Protein AF-A0A7C3GK92-F1 (afdb_monomer)

Solvent-accessible surface area (backbone atoms only — not comparable to full-atom values): 20780 Å² total; per-residue (Å²): 129,84,84,82,68,56,44,34,69,63,76,55,52,65,68,62,40,36,70,39,70,83,33,46,68,75,51,24,53,49,52,65,72,54,56,82,49,84,45,80,67,57,51,62,78,39,93,91,51,46,71,77,38,49,68,64,36,56,86,47,44,42,60,59,67,79,74,72,86,75,86,71,74,92,80,82,90,80,81,88,83,88,82,88,83,90,83,85,81,90,78,89,87,81,91,80,86,84,88,82,88,80,85,86,83,87,84,86,86,89,84,90,84,87,82,88,84,88,80,90,86,84,87,91,79,88,81,88,81,93,82,82,89,80,82,86,84,90,80,86,87,84,81,87,83,85,79,85,80,82,80,77,81,86,70,88,77,77,48,74,71,54,50,54,52,54,51,53,52,52,51,51,52,51,47,52,51,50,52,52,48,50,52,49,50,52,36,65,73,63,70,56,85,66,70,76,50,73,65,55,55,52,50,54,53,49,51,54,51,51,52,51,52,50,51,53,50,51,51,54,50,51,52,50,52,52,49,52,53,52,52,53,52,50,51,55,50,50,52,52,51,49,52,51,50,51,52,51,51,52,49,51,52,51,52,52,53,51,51,51,51,53,51,52,54,49,52,54,52,50,52,53,49,54,51,54,52,50,52,53,56,54,72,72,55,82,80,82,78,90,81,85,87,87,84,80,86,81,86,89,85,84,84,81,85,80,83,80,86,78,135

Sequence (311 aa):
MPENSPLDLNRATKEELIALPGIGEVLAERILAARPLRSVDDLQNLPGFTEAVLGKIRPLVTVTLPEATTEAEETPAASEEAAPAEETPAEAVEAGEETAEAAPTEPEAAAEARGTAEAETAPPVEPGPEAETEAPPENTPPPEPAPAPPPPAAGHYVTRRGAWAMALTSAFVAFLLAFGLSLGVLRAINGTLAYPNAAQYAATQRQVQVMQEEITQLQMRAETLQRQVSDLKAVASQVNQLSEGQQRLQQQVNDVAEAVAAVQASAEKFNAFLQGLQDLLNGLSPTATPSTSPTATPQPPTPTPSPTPTP

Radius of gyration: 61.89 Å; Cα contacts (8 Å, |Δi|>4): 78; chains: 1; bounding box: 180×82×165 Å

Structure (mmCIF, N/CA/C/O backbone):
data_AF-A0A7C3GK92-F1
#
_entry.id   AF-A0A7C3GK92-F1
#
loop_
_atom_site.group_PDB
_atom_site.id
_atom_site.type_symbol
_atom_site.label_atom_id
_atom_site.label_alt_id
_atom_site.label_comp_id
_atom_site.label_asym_id
_atom_site.label_entity_id
_atom_site.label_seq_id
_atom_site.pdbx_PDB_ins_code
_atom_site.Cartn_x
_atom_site.Cartn_y
_atom_site.Cartn_z
_atom_site.occupancy
_atom_site.B_iso_or_equiv
_atom_site.auth_seq_id
_atom_site.auth_comp_id
_atom_site.auth_asym_id
_atom_site.auth_atom_id
_atom_site.pdbx_PDB_model_num
ATOM 1 N N . MET A 1 1 ? -29.782 -30.353 -16.590 1.00 35.72 1 MET A N 1
ATOM 2 C CA . MET A 1 1 ? -28.955 -29.713 -17.636 1.00 35.72 1 MET A CA 1
ATOM 3 C C . MET A 1 1 ? -28.170 -28.630 -16.926 1.00 35.72 1 MET A C 1
ATOM 5 O O . MET A 1 1 ? -28.806 -27.976 -16.111 1.00 35.72 1 MET A O 1
ATOM 9 N N . PRO A 1 2 ? -26.840 -28.511 -17.063 1.00 45.12 2 PRO A N 1
ATOM 10 C CA . PRO A 1 2 ? -26.130 -27.538 -16.253 1.00 45.12 2 PRO A CA 1
ATOM 11 C C . PRO A 1 2 ? -26.457 -26.129 -16.754 1.00 45.12 2 PRO A C 1
ATOM 13 O O . PRO A 1 2 ? -26.493 -25.871 -17.957 1.00 45.12 2 PRO A O 1
ATOM 16 N N . GLU A 1 3 ? -26.752 -25.267 -15.791 1.00 47.81 3 GLU A N 1
ATOM 17 C CA . GLU A 1 3 ? -26.963 -23.829 -15.898 1.00 47.81 3 GLU A CA 1
ATOM 18 C C . GLU A 1 3 ? -25.701 -23.194 -16.509 1.00 47.81 3 GLU A C 1
ATOM 20 O O . GLU A 1 3 ? -24.695 -23.010 -15.827 1.00 47.81 3 GLU A O 1
ATOM 25 N N . ASN A 1 4 ? -25.705 -22.941 -17.820 1.00 64.62 4 ASN A N 1
ATOM 26 C CA . ASN A 1 4 ? -24.537 -22.461 -18.565 1.00 64.62 4 ASN A CA 1
ATOM 27 C C . ASN A 1 4 ? -24.394 -20.936 -18.434 1.00 64.62 4 ASN A C 1
ATOM 29 O O . ASN A 1 4 ? -24.475 -20.202 -19.420 1.00 64.62 4 ASN A O 1
ATOM 33 N N . SER A 1 5 ? -24.248 -20.463 -17.198 1.00 76.12 5 SER A N 1
ATOM 34 C CA . SER A 1 5 ? -23.914 -19.068 -16.931 1.00 76.12 5 SER A CA 1
ATOM 35 C C . SER A 1 5 ? -22.478 -18.802 -17.388 1.00 76.12 5 SER A C 1
ATOM 37 O O . SER A 1 5 ? -21.593 -19.605 -17.080 1.00 76.12 5 SER A O 1
ATOM 39 N N . PRO A 1 6 ? -22.222 -17.712 -18.131 1.00 82.75 6 PRO A N 1
ATOM 40 C CA . PRO A 1 6 ? -20.878 -17.397 -18.586 1.00 82.75 6 PRO A CA 1
ATOM 41 C C . PRO A 1 6 ? -19.949 -17.152 -17.393 1.00 82.75 6 PRO A C 1
ATOM 43 O O . PRO A 1 6 ? -20.301 -16.451 -16.443 1.00 82.75 6 PRO A O 1
ATOM 46 N N . LEU A 1 7 ? -18.766 -17.759 -17.449 1.00 88.38 7 LEU A N 1
ATOM 47 C CA . LEU A 1 7 ? -17.765 -17.710 -16.394 1.00 88.38 7 LEU A CA 1
ATOM 48 C C . LEU A 1 7 ? -16.992 -16.388 -16.449 1.00 88.38 7 LEU A C 1
ATOM 50 O O . LEU A 1 7 ? -16.388 -16.052 -17.467 1.00 88.38 7 LEU A O 1
ATOM 54 N N . ASP A 1 8 ? -16.961 -15.663 -15.335 1.00 90.88 8 ASP A N 1
ATOM 55 C CA . ASP A 1 8 ? -16.244 -14.392 -15.241 1.00 90.88 8 ASP A CA 1
ATOM 56 C C . ASP A 1 8 ? -14.729 -14.606 -15.096 1.00 90.88 8 ASP A C 1
ATOM 58 O O . ASP A 1 8 ? -14.255 -15.098 -14.071 1.00 90.88 8 ASP A O 1
ATOM 62 N N . LEU A 1 9 ? -13.943 -14.186 -16.090 1.00 90.19 9 LEU A N 1
ATOM 63 C CA . LEU A 1 9 ? -12.487 -14.378 -16.112 1.00 90.19 9 LEU A CA 1
ATOM 64 C C . LEU A 1 9 ? -11.747 -13.659 -14.973 1.00 90.19 9 LEU A C 1
ATOM 66 O O . LEU A 1 9 ? -10.675 -14.117 -14.560 1.00 90.19 9 LEU A O 1
ATOM 70 N N . ASN A 1 10 ? -12.299 -12.560 -14.454 1.00 91.94 10 ASN A N 1
ATOM 71 C CA . ASN A 1 10 ? -11.690 -11.795 -13.364 1.00 91.94 10 ASN A CA 1
ATOM 72 C C . ASN A 1 10 ? -11.978 -12.401 -11.986 1.00 91.94 10 ASN A C 1
ATOM 74 O O . ASN A 1 10 ? -11.202 -12.184 -11.055 1.00 91.94 10 ASN A O 1
ATOM 78 N N . ARG A 1 11 ? -13.059 -13.180 -11.857 1.00 87.88 11 ARG A N 1
ATOM 79 C CA . ARG A 1 11 ? -13.510 -13.780 -10.589 1.00 87.88 11 ARG A CA 1
ATOM 80 C C . ARG A 1 11 ? -13.350 -15.298 -10.516 1.00 87.88 11 ARG A C 1
ATOM 82 O O . ARG A 1 11 ? -13.358 -15.834 -9.415 1.00 87.88 11 ARG A O 1
ATOM 89 N N . ALA A 1 12 ? -13.162 -15.972 -11.648 1.00 89.38 12 ALA A N 1
ATOM 90 C CA . ALA A 1 12 ? -13.044 -17.425 -11.715 1.00 89.38 12 ALA A CA 1
ATOM 91 C C . ALA A 1 12 ? -11.896 -17.975 -10.853 1.00 89.38 12 ALA A C 1
ATOM 93 O O . ALA A 1 12 ? -10.846 -17.348 -10.675 1.00 89.38 12 ALA A O 1
ATOM 94 N N . THR A 1 13 ? -12.064 -19.186 -10.357 1.00 90.38 13 THR A N 1
ATOM 95 C CA . THR A 1 13 ? -11.010 -19.969 -9.708 1.00 90.38 13 THR A CA 1
ATOM 96 C C . THR A 1 13 ? -10.139 -20.682 -10.745 1.00 90.38 13 THR A C 1
ATOM 98 O O . THR A 1 13 ? -10.469 -20.740 -11.933 1.00 90.38 13 THR A O 1
ATOM 101 N N . LYS A 1 14 ? -8.990 -21.219 -10.318 1.00 90.62 14 LYS A N 1
ATOM 102 C CA . LYS A 1 14 ? -8.078 -21.947 -11.215 1.00 90.62 14 LYS A CA 1
ATOM 103 C C . LYS A 1 14 ? -8.783 -23.155 -11.838 1.00 90.62 14 LYS A C 1
ATOM 105 O O . LYS A 1 14 ? -8.643 -23.408 -13.030 1.00 90.62 14 LYS A O 1
ATOM 110 N N . GLU A 1 15 ? -9.553 -23.869 -11.030 1.00 90.00 15 GLU A N 1
ATOM 111 C CA . GLU A 1 15 ? -10.273 -25.086 -11.386 1.00 90.00 15 GLU A CA 1
ATOM 112 C C . GLU A 1 15 ? -11.368 -24.803 -12.422 1.00 90.00 15 GLU A C 1
ATOM 114 O O . GLU A 1 15 ? -11.501 -25.536 -13.402 1.00 90.00 15 GLU A O 1
ATOM 119 N N . GLU A 1 16 ? -12.098 -23.699 -12.259 1.00 89.56 16 GLU A N 1
ATOM 120 C CA . GLU A 1 16 ? -13.128 -23.261 -13.208 1.00 89.56 16 GLU A CA 1
ATOM 121 C C . GLU A 1 16 ? -12.530 -22.846 -14.557 1.00 89.56 16 GLU A C 1
ATOM 123 O O . GLU A 1 16 ? -13.103 -23.142 -15.604 1.00 89.56 16 GLU A O 1
ATOM 128 N N . LEU A 1 17 ? -11.347 -22.221 -14.556 1.00 90.06 17 LEU A N 1
ATOM 129 C CA . LEU A 1 17 ? -10.635 -21.889 -15.792 1.00 90.06 17 LEU A CA 1
ATOM 130 C C . LEU A 1 17 ? -10.154 -23.145 -16.532 1.00 90.06 17 LEU A C 1
ATOM 132 O O . LEU A 1 17 ? -10.225 -23.181 -17.756 1.00 90.06 17 LEU A O 1
ATOM 136 N N . ILE A 1 18 ? -9.701 -24.179 -15.816 1.00 89.81 18 ILE A N 1
ATOM 137 C CA . ILE A 1 18 ? -9.269 -25.461 -16.409 1.00 89.81 18 ILE A CA 1
ATOM 138 C C . ILE A 1 18 ? -10.456 -26.248 -16.989 1.00 89.81 18 ILE A C 1
ATOM 140 O O . ILE A 1 18 ? -10.294 -27.012 -17.938 1.00 89.81 18 ILE A O 1
ATOM 144 N N . ALA A 1 19 ? -11.665 -26.055 -16.458 1.00 88.12 19 ALA A N 1
ATOM 145 C CA . ALA A 1 19 ? -12.870 -26.683 -16.996 1.00 88.12 19 ALA A CA 1
ATOM 146 C C . ALA A 1 19 ? -13.250 -26.164 -18.400 1.00 88.12 19 ALA A C 1
ATOM 148 O O . ALA A 1 19 ? -14.066 -26.785 -19.088 1.00 88.12 19 ALA A O 1
ATOM 149 N N . LEU A 1 20 ? -12.662 -25.047 -18.851 1.00 88.50 20 LEU A N 1
ATOM 150 C CA . LEU A 1 20 ? -12.925 -24.476 -20.167 1.00 88.50 20 LEU A CA 1
ATOM 151 C C . LEU A 1 20 ? -12.241 -25.274 -21.295 1.00 88.50 20 LEU A C 1
ATOM 153 O O . LEU A 1 20 ? -11.086 -25.698 -21.181 1.00 88.50 20 LEU A O 1
ATOM 157 N N . PRO A 1 21 ? -12.915 -25.446 -22.447 1.00 84.81 21 PRO A N 1
ATOM 158 C CA . PRO A 1 21 ? -12.392 -26.243 -23.548 1.00 84.81 21 PRO A CA 1
ATOM 159 C C . PRO A 1 21 ? -11.121 -25.619 -24.143 1.00 84.81 21 PRO A C 1
ATOM 161 O O . PRO A 1 21 ? -11.166 -24.581 -24.800 1.00 84.81 21 PRO A O 1
ATOM 164 N N . GLY A 1 22 ? -9.989 -26.307 -23.978 1.00 84.12 22 GLY A N 1
ATOM 165 C CA . GLY A 1 22 ? -8.691 -25.869 -24.503 1.00 84.12 22 GLY A CA 1
ATOM 166 C C . GLY A 1 22 ? -7.866 -25.011 -23.542 1.00 84.12 22 GLY A C 1
ATOM 167 O O . GLY A 1 22 ? -6.814 -24.524 -23.951 1.00 84.12 22 GLY A O 1
ATOM 168 N N . ILE A 1 23 ? -8.298 -24.856 -22.285 1.00 87.94 23 ILE A N 1
ATOM 169 C CA . ILE A 1 23 ? -7.519 -24.214 -21.221 1.00 87.94 23 ILE A CA 1
ATOM 170 C C . ILE A 1 23 ? -6.990 -25.297 -20.274 1.00 87.94 23 ILE A C 1
ATOM 172 O O . ILE A 1 23 ? -7.749 -25.984 -19.606 1.00 87.94 23 ILE A O 1
ATOM 176 N N . GLY A 1 24 ? -5.668 -25.468 -20.237 1.00 88.44 24 GLY A N 1
ATOM 177 C CA . GLY A 1 24 ? -4.993 -26.323 -19.254 1.00 88.44 24 GLY A CA 1
ATOM 178 C C . GLY A 1 24 ? -4.447 -25.521 -18.072 1.00 88.44 24 GLY A C 1
ATOM 179 O O . GLY A 1 24 ? -4.505 -24.292 -18.073 1.00 88.44 24 GLY A O 1
ATOM 180 N N . GLU A 1 25 ? -3.833 -26.204 -17.103 1.00 90.25 25 GLU A N 1
ATOM 181 C CA . GLU A 1 25 ? -3.248 -25.594 -15.893 1.00 90.25 25 GLU A CA 1
ATOM 182 C C . GLU A 1 25 ? -2.329 -24.402 -16.202 1.00 90.25 25 GLU A C 1
ATOM 184 O O . GLU A 1 25 ? -2.472 -23.335 -15.611 1.00 90.25 25 GLU A O 1
ATOM 189 N N . VAL A 1 26 ? -1.449 -24.552 -17.198 1.00 90.19 26 VAL A N 1
ATOM 190 C CA . VAL A 1 26 ? -0.485 -23.516 -17.608 1.00 90.19 26 VAL A CA 1
ATOM 191 C C . VAL A 1 26 ? -1.175 -22.266 -18.169 1.00 90.19 26 VAL A C 1
ATOM 193 O O . VAL A 1 26 ? -0.695 -21.147 -17.983 1.00 90.19 26 VAL A O 1
ATOM 196 N N . LEU A 1 27 ? -2.294 -22.433 -18.881 1.00 88.69 27 LEU A N 1
ATOM 197 C CA . LEU A 1 27 ? -3.058 -21.310 -19.432 1.00 88.69 27 LEU A CA 1
ATOM 198 C C . LEU A 1 27 ? -3.929 -20.660 -18.353 1.00 88.69 27 LEU A C 1
ATOM 200 O O . LEU A 1 27 ? -4.014 -19.435 -18.310 1.00 88.69 27 LEU A O 1
ATOM 204 N N . ALA A 1 28 ? -4.508 -21.454 -17.450 1.00 91.50 28 ALA A N 1
ATOM 205 C CA . ALA A 1 28 ? -5.274 -20.957 -16.312 1.00 91.50 28 ALA A CA 1
ATOM 206 C C . ALA A 1 28 ? -4.409 -20.094 -15.377 1.00 91.50 28 ALA A C 1
ATOM 208 O O . ALA A 1 28 ? -4.803 -18.985 -15.030 1.00 91.50 28 ALA A O 1
ATOM 209 N N . GLU A 1 29 ? -3.195 -20.538 -15.038 1.00 92.06 29 GLU A N 1
ATOM 210 C CA . GLU A 1 29 ? -2.245 -19.743 -14.242 1.00 92.06 29 GLU A CA 1
ATOM 211 C C . GLU A 1 29 ? -1.901 -18.412 -14.907 1.00 92.06 29 GLU A C 1
ATOM 213 O O . GLU A 1 29 ? -1.792 -17.383 -14.241 1.00 92.06 29 GLU A O 1
ATOM 218 N N . ARG A 1 30 ? -1.782 -18.411 -16.235 1.00 90.44 30 ARG A N 1
ATOM 219 C CA . ARG A 1 30 ? -1.494 -17.204 -17.006 1.00 90.44 30 ARG A CA 1
ATOM 220 C C . ARG A 1 30 ? -2.654 -16.211 -16.978 1.00 90.44 30 ARG A C 1
ATOM 222 O O . ARG A 1 30 ? -2.403 -15.015 -16.889 1.00 90.44 30 ARG A O 1
ATOM 229 N N . ILE A 1 31 ? -3.898 -16.693 -17.007 1.00 90.06 31 ILE A N 1
ATOM 230 C CA . ILE A 1 31 ? -5.095 -15.855 -16.829 1.00 90.06 31 ILE A CA 1
ATOM 231 C C . ILE A 1 31 ? -5.105 -15.242 -15.429 1.00 90.06 31 ILE A C 1
ATOM 233 O O . ILE A 1 31 ? -5.329 -14.042 -15.303 1.00 90.06 31 ILE A O 1
ATOM 237 N N . LEU A 1 32 ? -4.821 -16.033 -14.387 1.00 90.94 32 LEU A N 1
ATOM 238 C CA . LEU A 1 32 ? -4.751 -15.540 -13.007 1.00 90.94 32 LEU A CA 1
ATOM 239 C C . LEU A 1 32 ? -3.679 -14.454 -12.844 1.00 90.94 32 LEU A C 1
ATOM 241 O O . LEU A 1 32 ? -3.941 -13.430 -12.219 1.00 90.94 32 LEU A O 1
ATOM 245 N N . ALA A 1 33 ? -2.502 -14.657 -13.443 1.00 90.62 33 ALA A N 1
ATOM 246 C CA . ALA A 1 33 ? -1.397 -13.700 -13.409 1.00 90.62 33 ALA A CA 1
ATOM 247 C C . ALA A 1 33 ? -1.667 -12.419 -14.220 1.00 90.62 33 ALA A C 1
ATOM 249 O O . ALA A 1 33 ? -1.071 -11.385 -13.936 1.00 90.62 33 ALA A O 1
ATOM 250 N N . ALA A 1 34 ? -2.548 -12.481 -15.222 1.00 88.62 34 ALA A N 1
ATOM 251 C CA . ALA A 1 34 ? -2.884 -11.360 -16.099 1.00 88.62 34 ALA A CA 1
ATOM 252 C C . ALA A 1 34 ? -4.061 -10.503 -15.599 1.00 88.62 34 ALA A C 1
ATOM 254 O O . ALA A 1 34 ? -4.449 -9.549 -16.272 1.00 88.62 34 ALA A O 1
ATOM 255 N N . ARG A 1 35 ? -4.652 -10.828 -14.442 1.00 90.31 35 ARG A N 1
ATOM 256 C CA . ARG A 1 35 ? -5.740 -10.031 -13.860 1.00 90.31 35 ARG A CA 1
ATOM 257 C C . ARG A 1 35 ? -5.243 -8.637 -13.458 1.00 90.31 35 ARG A C 1
ATOM 259 O O . ARG A 1 35 ? -4.160 -8.531 -12.883 1.00 90.31 35 ARG A O 1
ATOM 266 N N . PRO A 1 36 ? -6.051 -7.581 -13.652 1.00 89.25 36 PRO A N 1
ATOM 267 C CA . PRO A 1 36 ? -7.421 -7.583 -14.178 1.00 89.25 36 PRO A CA 1
ATOM 268 C C . PRO A 1 36 ? -7.484 -7.542 -15.715 1.00 89.25 36 PRO A C 1
ATOM 270 O O . PRO A 1 36 ? -6.833 -6.715 -16.351 1.00 89.25 36 PRO A O 1
ATOM 273 N N . LEU A 1 37 ? -8.337 -8.384 -16.302 1.00 88.06 37 LEU A N 1
ATOM 274 C CA . LEU A 1 37 ? -8.666 -8.356 -17.727 1.00 88.06 37 LEU A CA 1
ATOM 275 C C . LEU A 1 37 ? -9.789 -7.342 -17.971 1.00 88.06 37 LEU A C 1
ATOM 277 O O . LEU A 1 37 ? -10.748 -7.265 -17.199 1.00 88.06 37 LEU A O 1
ATOM 281 N N . ARG A 1 38 ? -9.677 -6.552 -19.039 1.00 87.62 38 ARG A N 1
ATOM 282 C CA . ARG A 1 38 ? -10.687 -5.567 -19.461 1.00 87.62 38 ARG A CA 1
ATOM 283 C C . ARG A 1 38 ? -11.627 -6.126 -20.513 1.00 87.62 38 ARG A C 1
ATOM 285 O O . ARG A 1 38 ? -12.771 -5.695 -20.603 1.00 87.62 38 ARG A O 1
ATOM 292 N N . SER A 1 39 ? -11.147 -7.076 -21.303 1.00 87.44 39 SER A N 1
ATOM 293 C CA . SER A 1 39 ? -11.912 -7.707 -22.368 1.00 87.44 39 SER A CA 1
ATOM 294 C C . SER A 1 39 ? -11.543 -9.180 -22.524 1.00 87.44 39 SER A C 1
ATOM 296 O O . SER A 1 39 ? -10.491 -9.628 -22.071 1.00 87.44 39 SER A O 1
ATOM 298 N N . VAL A 1 40 ? -12.409 -9.948 -23.190 1.00 86.06 40 VAL A N 1
ATOM 299 C CA . VAL A 1 40 ? -12.098 -11.341 -23.557 1.00 86.06 40 VAL A CA 1
ATOM 300 C C . VAL A 1 40 ? -10.939 -11.391 -24.565 1.00 86.06 40 VAL A C 1
ATOM 302 O O . VAL A 1 40 ? -10.178 -12.357 -24.585 1.00 86.06 40 VAL A O 1
ATOM 305 N N . ASP A 1 41 ? -10.771 -10.344 -25.378 1.00 86.06 41 ASP A N 1
ATOM 306 C CA . ASP A 1 41 ? -9.704 -10.247 -26.378 1.00 86.06 41 ASP A CA 1
ATOM 307 C C . ASP A 1 41 ? -8.316 -10.039 -25.754 1.00 86.06 41 ASP A C 1
ATOM 309 O O . ASP A 1 41 ? -7.313 -10.390 -26.374 1.00 86.06 41 ASP A O 1
ATOM 313 N N . ASP A 1 42 ? -8.237 -9.592 -24.496 1.00 86.06 42 ASP A N 1
ATOM 314 C CA . ASP A 1 42 ? -6.968 -9.473 -23.764 1.00 86.06 42 ASP A CA 1
ATOM 315 C C . ASP A 1 42 ? -6.261 -10.830 -23.622 1.00 86.06 42 ASP A C 1
ATOM 317 O O . ASP A 1 42 ? -5.032 -10.888 -23.538 1.00 86.06 42 ASP A O 1
ATOM 321 N N . LEU A 1 43 ? -7.015 -11.936 -23.682 1.00 86.00 43 LEU A N 1
ATOM 322 C CA . LEU A 1 43 ? -6.456 -13.285 -23.712 1.00 86.00 43 LEU A CA 1
ATOM 323 C C . LEU A 1 43 ? -5.574 -13.527 -24.944 1.00 86.00 43 LEU A C 1
ATOM 325 O O . LEU A 1 43 ? -4.626 -14.297 -24.848 1.00 86.00 43 LEU A O 1
ATOM 329 N N . GLN A 1 44 ? -5.825 -12.867 -26.081 1.00 86.19 44 GLN A N 1
ATOM 330 C CA . GLN A 1 44 ? -5.011 -13.021 -27.296 1.00 86.19 44 GLN A CA 1
ATOM 331 C C . GLN A 1 44 ? -3.591 -12.464 -27.123 1.00 86.19 44 GLN A C 1
ATOM 333 O O . GLN A 1 44 ? -2.656 -12.942 -27.763 1.00 86.19 44 GLN A O 1
ATOM 338 N N . ASN A 1 45 ? -3.416 -11.485 -26.232 1.00 84.19 45 ASN A N 1
ATOM 339 C CA . ASN A 1 45 ? -2.107 -10.911 -25.919 1.00 84.19 45 ASN A CA 1
ATOM 340 C C . ASN A 1 45 ? -1.267 -11.831 -25.018 1.00 84.19 45 ASN A C 1
ATOM 342 O O . ASN A 1 45 ? -0.067 -11.608 -24.847 1.00 84.19 45 ASN A O 1
ATOM 346 N N . LEU A 1 46 ? -1.875 -12.870 -24.432 1.00 85.25 46 LEU A N 1
ATOM 347 C CA . LEU A 1 46 ? -1.186 -13.811 -23.561 1.00 85.25 46 LEU A CA 1
ATOM 348 C C . LEU A 1 46 ? -0.528 -14.939 -24.379 1.00 85.25 46 LEU A C 1
ATOM 350 O O . LEU A 1 46 ? -1.175 -15.566 -25.223 1.00 85.25 46 LEU A O 1
ATOM 354 N N . PRO A 1 47 ? 0.749 -15.274 -24.110 1.00 80.12 47 PRO A N 1
ATOM 355 C CA . PRO A 1 47 ? 1.430 -16.341 -24.836 1.00 80.12 47 PRO A CA 1
ATOM 356 C C . PRO A 1 47 ? 0.711 -17.685 -24.679 1.00 80.12 47 PRO A C 1
ATOM 358 O O . PRO A 1 47 ? 0.445 -18.122 -23.559 1.00 80.12 47 PRO A O 1
ATOM 361 N N . GLY A 1 48 ? 0.450 -18.365 -25.797 1.00 81.56 48 GLY A N 1
ATOM 362 C CA . GLY A 1 48 ? -0.186 -19.688 -25.818 1.00 81.56 48 GLY A CA 1
ATOM 363 C C . GLY A 1 48 ? -1.701 -19.675 -26.037 1.00 81.56 48 GLY A C 1
ATOM 364 O O . GLY A 1 48 ? -2.284 -20.743 -26.222 1.00 81.56 48 GLY A O 1
ATOM 365 N N . PHE A 1 49 ? -2.333 -18.501 -26.094 1.00 85.44 49 PHE A N 1
ATOM 366 C CA . PHE A 1 49 ? -3.721 -18.373 -26.527 1.00 85.44 49 PHE A CA 1
ATOM 367 C C . PHE A 1 49 ? -3.794 -18.272 -28.050 1.00 85.44 49 PHE A C 1
ATOM 369 O O . PHE A 1 49 ? -3.229 -17.376 -28.670 1.00 85.44 49 PHE A O 1
ATOM 376 N N . THR A 1 50 ? -4.488 -19.226 -28.665 1.00 83.88 50 THR A N 1
ATOM 377 C CA . THR A 1 50 ? -4.710 -19.263 -30.116 1.00 83.88 50 THR A CA 1
ATOM 378 C C . THR A 1 50 ? -6.155 -18.902 -30.438 1.00 83.88 50 THR A C 1
ATOM 380 O O . THR A 1 50 ? -7.056 -19.130 -29.630 1.00 83.88 50 THR A O 1
ATOM 383 N N . GLU A 1 51 ? -6.404 -18.392 -31.644 1.00 84.38 51 GLU A N 1
ATOM 384 C CA . GLU A 1 51 ? -7.752 -18.039 -32.115 1.00 84.38 51 GLU A CA 1
ATOM 385 C C . GLU A 1 51 ? -8.726 -19.232 -32.058 1.00 84.38 51 GLU A C 1
ATOM 387 O O . GLU A 1 51 ? -9.901 -19.074 -31.738 1.00 84.38 51 GLU A O 1
ATOM 392 N N . ALA A 1 52 ? -8.216 -20.453 -32.260 1.00 82.44 52 ALA A N 1
ATOM 393 C CA . ALA A 1 52 ? -8.990 -21.687 -32.151 1.00 82.44 52 ALA A CA 1
ATOM 394 C C . ALA A 1 52 ? -9.477 -21.985 -30.720 1.00 82.44 52 ALA A C 1
ATOM 396 O O . ALA A 1 52 ? -10.550 -22.565 -30.549 1.00 82.44 52 ALA A O 1
ATOM 397 N N . VAL A 1 53 ? -8.699 -21.615 -29.697 1.00 84.38 53 VAL A N 1
ATOM 398 C CA . VAL A 1 53 ? -9.105 -21.732 -28.286 1.00 84.38 53 VAL A CA 1
ATOM 399 C C . VAL A 1 53 ? -10.053 -20.589 -27.933 1.00 84.38 53 VAL A C 1
ATOM 401 O O . VAL A 1 53 ? -11.126 -20.847 -27.392 1.00 84.38 53 VAL A O 1
ATOM 404 N N . LEU A 1 54 ? -9.731 -19.351 -28.333 1.00 85.38 54 LEU A N 1
ATOM 405 C CA . LEU A 1 54 ? -10.589 -18.180 -28.112 1.00 85.38 54 LEU A CA 1
ATOM 406 C C . LEU A 1 54 ? -11.991 -18.370 -28.707 1.00 85.38 54 LEU A C 1
ATOM 408 O O . LEU A 1 54 ? -12.982 -18.086 -28.041 1.00 85.38 54 LEU A O 1
ATOM 412 N N . GLY A 1 55 ? -12.096 -18.915 -29.920 1.00 84.81 55 GLY A N 1
ATOM 413 C CA . GLY A 1 55 ? -13.381 -19.181 -30.568 1.00 84.81 55 GLY A CA 1
ATOM 414 C C . GLY A 1 55 ? -14.277 -20.159 -29.798 1.00 84.81 55 GLY A C 1
ATOM 415 O O . GLY A 1 55 ? -15.497 -20.054 -29.878 1.00 84.81 55 GLY A O 1
ATOM 416 N N . LYS A 1 56 ? -13.690 -21.078 -29.019 1.00 84.62 56 LYS A N 1
ATOM 417 C CA . LYS A 1 56 ? -14.435 -22.052 -28.204 1.00 84.62 56 LYS A CA 1
ATOM 418 C C . LYS A 1 56 ? -14.855 -21.491 -26.850 1.00 84.62 56 LYS A C 1
ATOM 420 O O . LYS A 1 56 ? -15.915 -21.861 -26.357 1.00 84.62 56 LYS A O 1
ATOM 425 N N . ILE A 1 57 ? -14.038 -20.622 -26.257 1.00 87.88 57 ILE A N 1
ATOM 426 C CA . ILE A 1 57 ? -14.288 -20.076 -24.915 1.00 87.88 57 ILE A CA 1
ATOM 427 C C . ILE A 1 57 ? -15.100 -18.780 -24.937 1.00 87.88 57 ILE A C 1
ATOM 429 O O . ILE A 1 57 ? -15.832 -18.541 -23.989 1.00 87.88 57 ILE A O 1
ATOM 433 N N . ARG A 1 58 ? -15.044 -17.977 -26.013 1.00 85.94 58 ARG A N 1
ATOM 434 C CA . ARG A 1 58 ? -15.806 -16.718 -26.164 1.00 85.94 58 ARG A CA 1
ATOM 435 C C . ARG A 1 58 ? -17.290 -16.808 -25.764 1.00 85.94 58 ARG A C 1
ATOM 437 O O . ARG A 1 58 ? -17.736 -15.900 -25.075 1.00 85.94 58 ARG A O 1
ATOM 444 N N . PRO A 1 59 ? -18.063 -17.849 -26.138 1.00 87.12 59 PRO A N 1
ATOM 445 C CA . PRO A 1 59 ? -19.465 -17.950 -25.718 1.00 87.12 59 PRO A CA 1
ATOM 446 C C . PRO A 1 59 ? -19.661 -18.401 -24.258 1.00 87.12 59 PRO A C 1
ATOM 448 O O . PRO A 1 59 ? -20.786 -18.379 -23.771 1.00 87.12 59 PRO A O 1
ATOM 451 N N . LEU A 1 60 ? -18.602 -18.846 -23.577 1.00 85.62 60 LEU A N 1
ATOM 452 C CA . LEU A 1 60 ? -18.640 -19.414 -22.225 1.00 85.62 60 LEU A CA 1
ATOM 453 C C . LEU A 1 60 ? -18.055 -18.482 -21.163 1.00 85.62 60 LEU A C 1
ATOM 455 O O . LEU A 1 60 ? -18.093 -18.828 -19.986 1.00 85.62 60 LEU A O 1
ATOM 459 N N . VAL A 1 61 ? -17.493 -17.337 -21.556 1.00 88.62 61 VAL A N 1
ATOM 460 C CA . VAL A 1 61 ? -16.770 -16.443 -20.647 1.00 88.62 61 VAL A CA 1
ATOM 461 C C . VAL A 1 61 ? -17.270 -15.010 -20.749 1.00 88.62 61 VAL A C 1
ATOM 463 O O . VAL A 1 61 ? -17.629 -14.532 -21.824 1.00 88.62 61 VAL A O 1
ATOM 466 N N . THR A 1 62 ? -17.257 -14.311 -19.624 1.00 88.50 62 THR A N 1
ATOM 467 C CA . THR A 1 62 ? -17.529 -12.875 -19.516 1.00 88.50 62 THR A CA 1
ATOM 468 C C . THR A 1 62 ? -16.393 -12.191 -18.772 1.00 88.50 62 THR A C 1
ATOM 470 O O . THR A 1 62 ? -15.554 -12.828 -18.134 1.00 88.50 62 THR A O 1
ATOM 473 N N . VAL A 1 63 ? -16.338 -10.869 -18.888 1.00 88.00 63 VAL A N 1
ATOM 474 C CA . VAL A 1 63 ? -15.399 -10.044 -18.136 1.00 88.00 63 VAL A CA 1
ATOM 475 C C . VAL A 1 63 ? -16.210 -9.007 -17.389 1.00 88.00 63 VAL A C 1
ATOM 477 O O . VAL A 1 63 ? -16.769 -8.103 -18.009 1.00 88.00 63 VAL A O 1
ATOM 480 N N . THR A 1 64 ? -16.272 -9.138 -16.067 1.00 84.00 64 THR A N 1
ATOM 481 C CA . THR A 1 64 ? -16.765 -8.063 -15.206 1.00 84.00 64 THR A CA 1
ATOM 482 C C . THR A 1 64 ? -15.546 -7.350 -14.655 1.00 84.00 64 THR A C 1
ATOM 484 O O . THR A 1 64 ? -14.715 -7.945 -13.963 1.00 84.00 64 THR A O 1
ATOM 487 N N . LEU A 1 65 ? -15.388 -6.074 -14.991 1.00 76.69 65 LEU A N 1
ATOM 488 C CA . LEU A 1 65 ? -14.420 -5.241 -14.291 1.00 76.69 65 LEU A CA 1
ATOM 489 C C . LEU A 1 65 ? -14.876 -5.161 -12.830 1.00 76.69 65 LEU A C 1
ATOM 491 O O . LEU A 1 65 ? -16.064 -4.932 -12.602 1.00 76.69 65 LEU A O 1
ATOM 495 N N . PRO A 1 66 ? -13.993 -5.370 -11.838 1.00 63.28 66 PRO A N 1
ATOM 496 C CA . PRO A 1 66 ? -14.337 -4.998 -10.479 1.00 63.28 66 PRO A CA 1
ATOM 497 C C . PRO A 1 66 ? -14.620 -3.499 -10.524 1.00 63.28 66 PRO A C 1
ATOM 499 O O . PRO A 1 66 ? -13.708 -2.712 -10.783 1.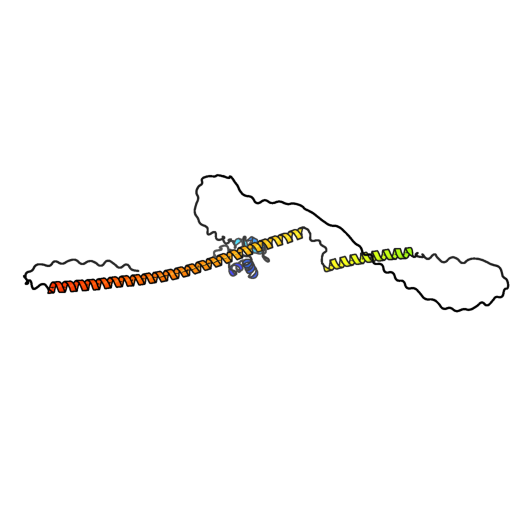00 63.28 66 PRO A O 1
ATOM 502 N N . GLU A 1 67 ? -15.895 -3.128 -10.387 1.00 52.91 67 GLU A N 1
ATOM 503 C CA . GLU A 1 67 ? -16.296 -1.744 -10.199 1.00 52.91 67 GLU A CA 1
ATOM 504 C C . GLU A 1 67 ? -15.391 -1.200 -9.104 1.00 52.91 67 GLU A C 1
ATOM 506 O O . GLU A 1 67 ? -15.355 -1.726 -7.988 1.00 52.91 67 GLU A O 1
ATOM 511 N N . ALA A 1 68 ? -14.562 -0.222 -9.473 1.00 45.38 68 ALA A N 1
ATOM 512 C CA . ALA A 1 68 ? -13.845 0.563 -8.498 1.00 45.38 68 ALA A CA 1
ATOM 513 C C . ALA A 1 68 ? -14.908 1.039 -7.518 1.00 45.38 68 ALA A C 1
ATOM 515 O O . ALA A 1 68 ? -15.860 1.690 -7.951 1.00 45.38 68 ALA A O 1
ATOM 516 N N . THR A 1 69 ? -14.776 0.636 -6.255 1.00 38.34 69 THR A N 1
ATOM 517 C CA . THR A 1 69 ? -15.572 1.102 -5.128 1.00 38.34 69 THR A CA 1
ATOM 518 C C . THR A 1 69 ? -15.790 2.602 -5.271 1.00 38.34 69 THR A C 1
ATOM 520 O O . THR A 1 69 ? -14.941 3.412 -4.916 1.00 38.34 69 THR A O 1
ATOM 523 N N . THR A 1 70 ? -16.923 2.957 -5.862 1.00 42.47 70 THR A N 1
ATOM 524 C CA . THR A 1 70 ? -17.512 4.282 -5.804 1.00 42.47 70 THR A CA 1
ATOM 525 C C . THR A 1 70 ? -18.524 4.160 -4.683 1.00 42.47 70 THR A C 1
ATOM 527 O O . THR A 1 70 ? -19.726 4.074 -4.898 1.00 42.47 70 THR A O 1
ATOM 530 N N . GLU A 1 71 ? -18.002 4.041 -3.463 1.00 50.03 71 GLU A N 1
ATOM 531 C CA . GLU A 1 71 ? -18.711 4.521 -2.286 1.00 50.03 71 GLU A CA 1
ATOM 532 C C . GLU A 1 71 ? -18.548 6.042 -2.292 1.00 50.03 71 GLU A C 1
ATOM 534 O O . GLU A 1 71 ? -17.570 6.583 -1.785 1.00 50.03 71 GLU A O 1
ATOM 539 N N . ALA A 1 72 ? -19.479 6.723 -2.951 1.00 46.62 72 ALA A N 1
ATOM 540 C CA . ALA A 1 72 ? -19.774 8.133 -2.741 1.00 46.62 72 ALA A CA 1
ATOM 541 C C . ALA A 1 72 ? -21.233 8.365 -3.163 1.00 46.62 72 ALA A C 1
ATOM 543 O O . ALA A 1 72 ? -21.524 8.600 -4.331 1.00 46.62 72 ALA A O 1
ATOM 544 N N . GLU A 1 73 ? -22.117 8.155 -2.187 1.00 47.25 73 GLU A N 1
ATOM 545 C CA . GLU A 1 73 ? -23.403 8.827 -1.958 1.00 47.25 73 GLU A CA 1
ATOM 546 C C . GLU A 1 73 ? -24.247 9.288 -3.168 1.00 47.25 73 GLU A C 1
ATOM 548 O O . GLU A 1 73 ? -23.961 10.277 -3.840 1.00 47.25 73 GLU A O 1
ATOM 553 N N . GLU A 1 74 ? -25.429 8.670 -3.298 1.00 44.44 74 GLU A N 1
ATOM 554 C CA . GLU A 1 74 ? -26.678 9.415 -3.525 1.00 44.44 74 GLU A CA 1
ATOM 555 C C . GLU A 1 74 ? -26.737 10.574 -2.503 1.00 44.44 74 GLU A C 1
ATOM 557 O O . GLU A 1 74 ? -26.558 10.349 -1.310 1.00 44.44 74 GLU A O 1
ATOM 562 N N . THR A 1 75 ? -26.986 11.843 -2.838 1.00 38.19 75 THR A N 1
ATOM 563 C CA . THR A 1 75 ? -28.292 12.462 -3.164 1.00 38.19 75 THR A CA 1
ATOM 564 C C . THR A 1 75 ? -28.064 14.000 -3.348 1.00 38.19 75 THR A C 1
ATOM 566 O O . THR A 1 75 ? -26.979 14.486 -3.043 1.00 38.19 75 THR A O 1
ATOM 569 N N . PRO A 1 76 ? -29.055 14.823 -3.751 1.00 53.16 76 PRO A N 1
ATOM 570 C CA . PRO A 1 76 ? -29.354 15.291 -5.102 1.00 53.16 76 PRO A CA 1
ATOM 571 C C . PRO A 1 76 ? -29.109 16.809 -5.328 1.00 53.16 76 PRO A C 1
ATOM 573 O O . PRO A 1 76 ? -28.718 17.563 -4.445 1.00 53.16 76 PRO A O 1
ATOM 576 N N . ALA A 1 77 ? -29.420 17.236 -6.554 1.00 45.31 77 ALA A N 1
ATOM 577 C CA . ALA A 1 77 ? -29.592 18.605 -7.044 1.00 45.31 77 ALA A CA 1
ATOM 578 C C . ALA A 1 77 ? -30.151 19.649 -6.050 1.00 45.31 77 ALA A C 1
ATOM 580 O O . ALA A 1 77 ? -31.142 19.380 -5.376 1.00 45.31 77 ALA A O 1
ATOM 581 N N . ALA A 1 78 ? -29.638 20.888 -6.105 1.00 43.69 78 ALA A N 1
ATOM 582 C CA . ALA A 1 78 ? -30.362 22.048 -6.662 1.00 43.69 78 ALA A CA 1
ATOM 583 C C . ALA A 1 78 ? -29.671 23.396 -6.362 1.00 43.69 78 ALA A C 1
ATOM 585 O O . ALA A 1 78 ? -29.233 23.634 -5.244 1.00 43.69 78 ALA A O 1
ATOM 586 N N . SER A 1 79 ? -29.695 24.252 -7.392 1.00 41.28 79 SER A N 1
ATOM 587 C CA . SER A 1 79 ? -29.741 25.726 -7.415 1.00 41.28 79 SER A CA 1
ATOM 588 C C . SER A 1 79 ? -28.709 26.535 -6.619 1.00 41.28 79 SER A C 1
ATOM 590 O O . SER A 1 79 ? -28.658 26.488 -5.400 1.00 41.28 79 SER A O 1
ATOM 592 N N . GLU A 1 80 ? -27.796 27.249 -7.283 1.00 43.25 80 GLU A N 1
ATOM 593 C CA . GLU A 1 80 ? -28.012 28.486 -8.068 1.00 43.25 80 GLU A CA 1
ATOM 594 C C . GLU A 1 80 ? -27.854 29.735 -7.192 1.00 43.25 80 GLU A C 1
ATOM 596 O O . GLU A 1 80 ? -28.278 29.769 -6.044 1.00 43.25 80 GLU A O 1
ATOM 601 N N . GLU A 1 81 ? -27.267 30.754 -7.822 1.00 41.78 81 GLU A N 1
ATOM 602 C CA . GLU A 1 81 ? -27.431 32.178 -7.520 1.00 41.78 81 GLU A CA 1
ATOM 603 C C . GLU A 1 81 ? -26.274 32.904 -6.804 1.00 41.78 81 GLU A C 1
ATOM 605 O O . GLU A 1 81 ? -26.112 32.856 -5.592 1.00 41.78 81 GLU A O 1
ATOM 610 N N . ALA A 1 82 ? -25.551 33.659 -7.650 1.00 37.97 82 ALA A N 1
ATOM 611 C CA . ALA A 1 82 ? -25.139 35.058 -7.471 1.00 37.97 82 ALA A CA 1
ATOM 612 C C . ALA A 1 82 ? -24.121 35.409 -6.364 1.00 37.97 82 ALA A C 1
ATOM 614 O O . ALA A 1 82 ? -24.221 34.976 -5.231 1.00 37.97 82 ALA A O 1
ATOM 615 N N . ALA A 1 83 ? -23.162 36.319 -6.525 1.00 45.88 83 ALA A N 1
ATOM 616 C CA . ALA A 1 83 ? -22.569 37.088 -7.620 1.00 45.88 83 ALA A CA 1
ATOM 617 C C . ALA A 1 83 ? -21.330 37.805 -6.970 1.00 45.88 83 ALA A C 1
ATOM 619 O O . ALA A 1 83 ? -20.871 37.335 -5.930 1.00 45.88 83 ALA A O 1
ATOM 620 N N . PRO A 1 84 ? -20.708 38.861 -7.532 1.00 51.59 84 PRO A N 1
ATOM 621 C CA . PRO A 1 84 ? -19.252 39.001 -7.644 1.00 51.59 84 PRO A CA 1
ATOM 622 C C . PRO A 1 84 ? -18.688 40.116 -6.734 1.00 51.59 84 PRO A C 1
ATOM 624 O O . PRO A 1 84 ? -19.444 40.766 -6.020 1.00 51.59 84 PRO A O 1
ATOM 627 N N . ALA A 1 85 ? -17.375 40.372 -6.794 1.00 40.03 85 ALA A N 1
ATOM 628 C CA . ALA A 1 85 ? -16.794 41.709 -7.021 1.00 40.03 85 ALA A CA 1
ATOM 629 C C . ALA A 1 85 ? -15.306 41.752 -6.640 1.00 40.03 85 ALA A C 1
ATOM 631 O O . ALA A 1 85 ? -14.905 41.377 -5.541 1.00 40.03 85 ALA A O 1
ATOM 632 N N . GLU A 1 86 ? -14.515 42.245 -7.589 1.00 49.22 86 GLU A N 1
ATOM 633 C CA . GLU A 1 86 ? -13.196 42.834 -7.393 1.00 49.22 86 GLU A CA 1
ATOM 634 C C . GLU A 1 86 ? -13.272 44.044 -6.453 1.00 49.22 86 GLU A C 1
ATOM 636 O O . GLU A 1 86 ? -14.178 44.860 -6.589 1.00 49.22 86 GLU A O 1
ATOM 641 N N . GLU A 1 87 ? -12.267 44.217 -5.595 1.00 39.16 87 GLU A N 1
ATOM 642 C CA . GLU A 1 87 ? -11.813 45.538 -5.148 1.00 39.16 87 GLU A CA 1
ATOM 643 C C . GLU A 1 87 ? -10.346 45.447 -4.681 1.00 39.16 87 GLU A C 1
ATOM 645 O O . GLU A 1 87 ? -10.014 44.896 -3.635 1.00 39.16 87 GLU A O 1
ATOM 650 N N . THR A 1 88 ? -9.442 45.980 -5.500 1.00 36.59 88 THR A N 1
ATOM 651 C CA . THR A 1 88 ? -8.201 46.647 -5.058 1.00 36.59 88 THR A CA 1
ATOM 652 C C . THR A 1 88 ? -8.553 48.122 -4.826 1.00 36.59 88 THR A C 1
ATOM 654 O O . THR A 1 88 ? -9.361 48.614 -5.620 1.00 36.59 88 THR A O 1
ATOM 657 N N . PRO A 1 89 ? -7.951 48.883 -3.880 1.00 46.41 89 PRO A N 1
ATOM 658 C CA . PRO A 1 89 ? -6.548 49.309 -4.056 1.00 46.41 89 PRO A CA 1
ATOM 659 C C . PRO A 1 89 ? -5.743 49.721 -2.793 1.00 46.41 89 PRO A C 1
ATOM 661 O O . PRO A 1 89 ? -6.318 50.116 -1.789 1.00 46.41 89 PRO A O 1
ATOM 664 N N . ALA A 1 90 ? -4.406 49.732 -2.968 1.00 38.03 90 ALA A N 1
ATOM 665 C CA . ALA A 1 90 ? -3.399 50.696 -2.455 1.00 38.03 90 ALA A CA 1
ATOM 666 C C . ALA A 1 90 ? -3.279 50.907 -0.915 1.00 38.03 90 ALA A C 1
ATOM 668 O O . ALA A 1 90 ? -4.229 50.755 -0.171 1.00 38.03 90 ALA A O 1
ATOM 669 N N . GLU A 1 91 ? -2.155 51.264 -0.291 1.00 39.81 91 GLU A N 1
ATOM 670 C CA . GLU A 1 91 ? -0.879 51.853 -0.703 1.00 39.81 91 GLU A CA 1
ATOM 671 C C . GLU A 1 91 ? 0.089 51.811 0.506 1.00 39.81 91 GLU A C 1
ATOM 673 O O . GLU A 1 91 ? -0.390 51.851 1.636 1.00 39.81 91 GLU A O 1
ATOM 678 N N . ALA A 1 92 ? 1.405 51.873 0.228 1.00 37.81 92 ALA A N 1
ATOM 679 C CA . ALA A 1 92 ? 2.457 52.573 1.003 1.00 37.81 92 ALA A CA 1
ATOM 680 C C . ALA A 1 92 ? 2.784 52.053 2.428 1.00 37.81 92 ALA A C 1
ATOM 682 O O . ALA A 1 92 ? 1.905 51.737 3.212 1.00 37.81 92 ALA A O 1
ATOM 683 N N . VAL A 1 93 ? 4.017 51.971 2.938 1.00 41.03 93 VAL A N 1
ATOM 684 C CA . VAL A 1 93 ? 5.372 52.522 2.689 1.00 41.03 93 VAL A CA 1
ATOM 685 C C . VAL A 1 93 ? 6.266 51.782 3.725 1.00 41.03 93 VAL A C 1
ATOM 687 O O . VAL A 1 93 ? 5.743 51.316 4.732 1.00 41.03 93 VAL A O 1
ATOM 690 N N . GLU A 1 94 ? 7.557 51.494 3.586 1.00 37.91 94 GLU A N 1
ATOM 691 C CA . GLU A 1 94 ? 8.755 52.330 3.405 1.00 37.91 94 GLU A CA 1
ATOM 692 C C . GLU A 1 94 ? 9.933 51.340 3.229 1.00 37.91 94 GLU A C 1
ATOM 694 O O . GLU A 1 94 ? 9.940 50.276 3.847 1.00 37.91 94 GLU A O 1
ATOM 699 N N . ALA A 1 95 ? 10.816 51.508 2.245 1.00 33.56 95 ALA A N 1
ATOM 700 C CA . ALA A 1 95 ? 11.974 52.414 2.208 1.00 33.56 95 ALA A CA 1
ATOM 701 C C . ALA A 1 95 ? 13.212 51.863 2.947 1.00 33.56 95 ALA A C 1
ATOM 703 O O . ALA A 1 95 ? 13.171 51.462 4.106 1.00 33.56 95 ALA A O 1
ATOM 704 N N . GLY A 1 96 ? 14.317 51.834 2.204 1.00 31.30 96 GLY A N 1
ATOM 705 C CA . GLY A 1 96 ? 15.616 51.296 2.593 1.00 31.30 96 GLY A CA 1
ATOM 706 C C . GLY A 1 96 ? 16.531 51.219 1.372 1.00 31.30 96 GLY A C 1
ATOM 707 O O . GLY A 1 96 ? 16.904 50.131 0.943 1.00 31.30 96 GLY A O 1
ATOM 708 N N . GLU A 1 97 ? 16.789 52.384 0.769 1.00 35.50 97 GLU A N 1
ATOM 709 C CA . GLU A 1 97 ? 17.923 52.659 -0.125 1.00 35.50 97 GLU A CA 1
ATOM 710 C C . GLU A 1 97 ? 19.238 52.131 0.477 1.00 35.50 97 GLU A C 1
ATOM 712 O O . GLU A 1 97 ? 19.437 52.220 1.683 1.00 35.50 97 GLU A O 1
ATOM 717 N N . GLU A 1 98 ? 20.168 51.630 -0.339 1.00 36.44 98 GLU A N 1
ATOM 718 C CA . GLU A 1 98 ? 21.239 52.486 -0.865 1.00 36.44 98 GLU A CA 1
ATOM 719 C C . GLU A 1 98 ? 22.087 51.745 -1.917 1.00 36.44 98 GLU A C 1
ATOM 721 O O . GLU A 1 98 ? 22.300 50.534 -1.898 1.00 36.44 98 GLU A O 1
ATOM 726 N N . THR A 1 99 ? 22.490 52.556 -2.878 1.00 29.53 99 THR A N 1
ATOM 727 C CA . THR A 1 99 ? 23.230 52.389 -4.126 1.00 29.53 99 THR A CA 1
ATOM 728 C C . THR A 1 99 ? 24.661 51.852 -4.038 1.00 29.53 99 THR A C 1
ATOM 730 O O . THR A 1 99 ? 25.345 52.041 -3.040 1.00 29.53 99 THR A O 1
ATOM 733 N N . AL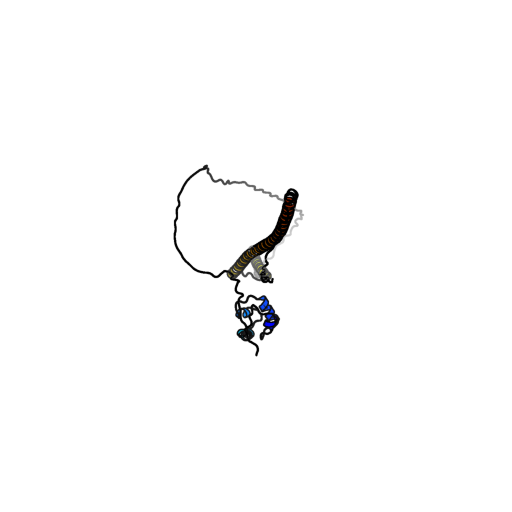A A 1 100 ? 25.120 51.324 -5.183 1.00 33.84 100 ALA A N 1
ATOM 734 C CA . ALA A 1 100 ? 26.391 51.609 -5.887 1.00 33.84 100 ALA A CA 1
ATOM 735 C C . ALA A 1 100 ? 26.952 50.298 -6.479 1.00 33.84 100 ALA A C 1
ATOM 737 O O . ALA A 1 100 ? 27.251 49.358 -5.756 1.00 33.84 100 ALA A O 1
ATOM 738 N N . GLU A 1 101 ? 26.882 50.071 -7.791 1.00 33.09 101 GLU A N 1
ATOM 739 C CA . GLU A 1 101 ? 27.691 50.683 -8.860 1.00 33.09 101 GLU A CA 1
ATOM 740 C C . GLU A 1 101 ? 29.029 49.954 -9.099 1.00 33.09 101 GLU A C 1
ATOM 742 O O . GLU A 1 101 ? 29.753 49.605 -8.175 1.00 33.09 101 GLU A O 1
ATOM 747 N N . ALA A 1 102 ? 29.317 49.791 -10.396 1.00 32.16 102 ALA A N 1
ATOM 748 C CA . ALA A 1 102 ? 30.580 49.422 -11.036 1.00 32.16 102 ALA A CA 1
ATOM 749 C C . ALA A 1 102 ? 30.959 47.925 -11.139 1.00 32.16 102 ALA A C 1
ATOM 751 O O . ALA A 1 102 ? 31.625 47.331 -10.298 1.00 32.16 102 ALA A O 1
ATOM 752 N N . ALA A 1 103 ? 30.638 47.361 -12.308 1.00 36.22 103 ALA A N 1
ATOM 753 C CA . ALA A 1 103 ? 31.516 46.440 -13.041 1.00 36.22 103 ALA A CA 1
ATOM 754 C C . ALA A 1 103 ? 32.777 47.190 -13.551 1.00 36.22 103 ALA A C 1
ATOM 756 O O . ALA A 1 103 ? 32.837 48.413 -13.415 1.00 36.22 103 ALA A O 1
ATOM 757 N N . PRO A 1 104 ? 33.662 46.587 -14.368 1.00 47.50 104 PRO A N 1
ATOM 758 C CA . PRO A 1 104 ? 34.303 45.263 -14.375 1.00 47.50 104 PRO A CA 1
ATOM 759 C C . PRO A 1 104 ? 35.844 45.426 -14.289 1.00 47.50 104 PRO A C 1
ATOM 761 O O . PRO A 1 104 ? 36.351 46.535 -14.433 1.00 47.50 104 PRO A O 1
ATOM 764 N N . THR A 1 105 ? 36.637 44.359 -14.137 1.00 33.75 105 THR A N 1
ATOM 765 C CA . THR A 1 105 ? 38.043 44.391 -14.614 1.00 33.75 105 THR A CA 1
ATOM 766 C C . THR A 1 105 ? 38.669 43.003 -14.712 1.00 33.75 105 THR A C 1
ATOM 768 O O . THR A 1 105 ? 38.916 42.316 -13.726 1.00 33.75 105 THR A O 1
ATOM 771 N N . GLU A 1 106 ? 38.932 42.625 -15.955 1.00 46.16 106 GLU A N 1
ATOM 772 C CA . GLU A 1 106 ? 40.012 41.740 -16.385 1.00 46.16 106 GLU A CA 1
ATOM 773 C C . GLU A 1 106 ? 41.372 42.356 -15.993 1.00 46.16 106 GLU A C 1
ATOM 775 O O . GLU A 1 106 ? 41.485 43.585 -15.919 1.00 46.16 106 GLU A O 1
ATOM 780 N N . PRO A 1 107 ? 42.417 41.542 -15.774 1.00 48.38 107 PRO A N 1
ATOM 781 C CA . PRO A 1 107 ? 43.704 41.957 -16.308 1.00 48.38 107 PRO A CA 1
ATOM 782 C C . PRO A 1 107 ? 44.460 40.846 -17.041 1.00 48.38 107 PRO A C 1
ATOM 784 O O . PRO A 1 107 ? 44.478 39.670 -16.678 1.00 48.38 107 PRO A O 1
ATOM 787 N N . GLU A 1 108 ? 45.112 41.333 -18.082 1.00 36.41 108 GLU A N 1
ATOM 788 C CA . GLU A 1 108 ? 46.055 40.725 -18.999 1.00 36.41 108 GLU A CA 1
ATOM 789 C C . GLU A 1 108 ? 47.454 40.534 -18.357 1.00 36.41 108 GLU A C 1
ATOM 791 O O . GLU A 1 108 ? 47.791 41.174 -17.361 1.00 36.41 108 GLU A O 1
ATOM 796 N N . ALA A 1 109 ? 48.289 39.748 -19.052 1.00 34.59 109 ALA A N 1
ATOM 797 C CA . ALA A 1 109 ? 49.749 39.892 -19.198 1.00 34.59 109 ALA A CA 1
ATOM 798 C C . ALA A 1 109 ? 50.724 38.990 -18.384 1.00 34.59 109 ALA A C 1
ATOM 800 O O . ALA A 1 109 ? 51.072 39.250 -17.238 1.00 34.59 109 ALA A O 1
ATOM 801 N N . ALA A 1 110 ? 51.311 38.043 -19.140 1.00 31.20 110 ALA A N 1
ATOM 802 C CA . ALA A 1 110 ? 52.732 38.017 -19.555 1.00 31.20 110 ALA A CA 1
ATOM 803 C C . ALA A 1 110 ? 53.792 37.139 -18.839 1.00 31.20 110 ALA A C 1
ATOM 805 O O . ALA A 1 110 ? 53.777 36.921 -17.633 1.00 31.20 110 ALA A O 1
ATOM 806 N N . ALA A 1 111 ? 54.782 36.781 -19.684 1.00 33.88 111 ALA A N 1
ATOM 807 C CA . ALA A 1 111 ? 56.160 36.307 -19.451 1.00 33.88 111 ALA A CA 1
ATOM 808 C C . ALA A 1 111 ? 56.374 34.774 -19.458 1.00 33.88 111 ALA A C 1
ATOM 810 O O . ALA A 1 111 ? 55.951 34.056 -18.564 1.00 33.88 111 ALA A O 1
ATOM 811 N N . GLU A 1 112 ? 56.841 34.192 -20.571 1.00 34.22 112 GLU A N 1
ATOM 812 C CA . GLU A 1 112 ? 58.251 34.065 -21.020 1.00 34.22 112 GLU A CA 1
ATOM 813 C C . GLU A 1 112 ? 59.120 33.123 -20.169 1.00 34.22 112 GLU A C 1
ATOM 815 O O . GLU A 1 112 ? 59.492 33.446 -19.049 1.00 34.22 112 GLU A O 1
ATOM 820 N N . ALA A 1 113 ? 59.560 32.014 -20.780 1.00 35.00 113 ALA A N 1
ATOM 821 C CA . ALA A 1 113 ? 60.905 31.469 -20.586 1.00 35.00 113 ALA A CA 1
ATOM 822 C C . ALA A 1 113 ? 61.279 30.541 -21.757 1.00 35.00 113 ALA A C 1
ATOM 824 O O . ALA A 1 113 ? 60.823 29.402 -21.861 1.00 35.00 113 ALA A O 1
ATOM 825 N N . ARG A 1 114 ? 62.140 31.050 -22.645 1.00 36.38 114 ARG A N 1
ATOM 826 C CA . ARG A 1 114 ? 63.027 30.247 -23.494 1.00 36.38 114 ARG A CA 1
ATOM 827 C C . ARG A 1 114 ? 64.137 29.657 -22.618 1.00 36.38 114 ARG A C 1
ATOM 829 O O . ARG A 1 114 ? 64.691 30.365 -21.785 1.00 36.38 114 ARG A O 1
ATOM 836 N N . GLY A 1 115 ? 64.507 28.405 -22.873 1.00 30.25 115 GLY A N 1
ATOM 837 C CA . GLY A 1 115 ? 65.677 27.752 -22.287 1.00 30.25 115 GLY A CA 1
ATOM 838 C C . GLY A 1 115 ? 66.317 26.804 -23.297 1.00 30.25 115 GLY A C 1
ATOM 839 O O . GLY A 1 115 ? 65.843 25.695 -23.508 1.00 30.25 115 GLY A O 1
ATOM 840 N N . THR A 1 116 ? 67.357 27.300 -23.956 1.00 35.31 116 THR A N 1
ATOM 841 C CA . THR A 1 116 ? 68.312 26.613 -24.836 1.00 35.31 116 THR A CA 1
ATOM 842 C C . THR A 1 116 ? 69.253 25.696 -24.052 1.00 35.31 116 THR A C 1
ATOM 844 O O . THR A 1 116 ? 69.695 26.088 -22.975 1.00 35.31 116 THR A O 1
ATOM 847 N N . ALA A 1 117 ? 69.664 24.565 -24.635 1.00 34.25 117 ALA A N 1
ATOM 848 C CA . ALA A 1 117 ? 70.969 23.951 -24.361 1.00 34.25 117 ALA A CA 1
ATOM 849 C C . ALA A 1 117 ? 71.402 23.035 -25.525 1.00 34.25 117 ALA A C 1
ATOM 851 O O . ALA A 1 117 ? 70.930 21.908 -25.664 1.00 34.25 117 ALA A O 1
ATOM 852 N N . GLU A 1 118 ? 72.291 23.568 -26.364 1.00 38.19 118 GLU A N 1
ATOM 853 C CA . GLU A 1 118 ? 73.255 22.832 -27.189 1.00 38.19 118 GLU A CA 1
ATOM 854 C C . GLU A 1 118 ? 74.344 22.188 -26.312 1.00 38.19 118 GLU A C 1
ATOM 856 O O . GLU A 1 118 ? 74.725 22.759 -25.291 1.00 38.19 118 GLU A O 1
ATOM 861 N N . ALA A 1 119 ? 74.876 21.046 -26.757 1.00 34.12 119 ALA A N 1
ATOM 862 C CA . ALA A 1 119 ? 76.275 20.608 -26.614 1.00 34.12 119 ALA A CA 1
ATOM 863 C C . ALA A 1 119 ? 76.416 19.327 -27.464 1.00 34.12 119 ALA A C 1
ATOM 865 O O . ALA A 1 119 ? 75.772 18.320 -27.185 1.00 34.12 119 ALA A O 1
ATOM 866 N N . GLU A 1 120 ? 76.989 19.370 -28.667 1.00 37.12 120 GLU A N 1
ATOM 867 C CA . GLU A 1 120 ? 78.431 19.395 -28.962 1.00 37.12 120 GLU A CA 1
ATOM 868 C C . GLU A 1 120 ? 79.188 18.190 -28.382 1.00 37.12 120 GLU A C 1
ATOM 870 O O . GLU A 1 120 ? 79.505 18.143 -27.196 1.00 37.12 120 GLU A O 1
ATOM 875 N N . THR A 1 121 ? 79.539 17.230 -29.246 1.00 30.80 121 THR A N 1
ATOM 876 C CA . THR A 1 121 ? 80.820 16.512 -29.143 1.00 30.80 121 THR A CA 1
ATOM 877 C C . THR A 1 121 ? 81.211 15.883 -30.489 1.00 30.80 121 THR A C 1
ATOM 879 O O . THR A 1 121 ? 80.524 15.014 -31.020 1.00 30.80 121 THR A O 1
ATOM 882 N N . ALA A 1 122 ? 82.350 16.319 -31.019 1.00 36.25 122 ALA A N 1
ATOM 883 C CA . ALA A 1 122 ? 83.243 15.613 -31.949 1.00 36.25 122 ALA A CA 1
ATOM 884 C C . ALA A 1 122 ? 84.664 15.681 -31.328 1.00 36.25 122 ALA A C 1
ATOM 886 O O . ALA A 1 122 ? 84.826 16.466 -30.390 1.00 36.25 122 ALA A O 1
ATOM 887 N N . PRO A 1 123 ? 85.743 15.040 -31.837 1.00 66.25 123 PRO A N 1
ATOM 888 C CA . PRO A 1 123 ? 85.964 13.809 -32.620 1.00 66.25 123 PRO A CA 1
ATOM 889 C C . PRO A 1 123 ? 86.886 12.818 -31.825 1.00 66.25 123 PRO A C 1
ATOM 891 O O . PRO A 1 123 ? 86.921 12.918 -30.597 1.00 66.25 123 PRO A O 1
ATOM 894 N N . PRO A 1 124 ? 87.612 11.843 -32.436 1.00 47.06 124 PRO A N 1
ATOM 895 C CA . PRO A 1 124 ? 89.012 12.099 -32.827 1.00 47.06 124 PRO A CA 1
ATOM 896 C C . PRO A 1 124 ? 89.512 11.270 -34.047 1.00 47.06 124 PRO A C 1
ATOM 898 O O . PRO A 1 124 ? 88.745 10.644 -34.771 1.00 47.06 124 PRO A O 1
ATOM 901 N N . VAL A 1 125 ? 90.825 11.355 -34.264 1.00 42.66 125 VAL A N 1
ATOM 902 C CA . VAL A 1 125 ? 91.634 11.237 -35.489 1.00 42.66 125 VAL A CA 1
ATOM 903 C C . VAL A 1 125 ? 92.262 9.835 -35.700 1.00 42.66 125 VAL A C 1
ATOM 905 O O . VAL A 1 125 ? 92.253 9.017 -34.789 1.00 42.66 125 VAL A O 1
ATOM 908 N N . GLU A 1 126 ? 92.780 9.621 -36.923 1.00 44.72 126 GLU A N 1
ATOM 909 C CA . GLU A 1 126 ? 93.559 8.524 -37.562 1.00 44.72 126 GLU A CA 1
ATOM 910 C C . GLU A 1 126 ? 94.524 7.650 -36.713 1.00 44.72 126 GLU A C 1
ATOM 912 O O . GLU A 1 126 ? 94.852 7.972 -35.571 1.00 44.72 126 GLU A O 1
ATOM 917 N N . PRO A 1 127 ? 95.065 6.558 -37.310 1.00 45.62 127 PRO A N 1
ATOM 918 C CA . PRO A 1 127 ? 96.438 6.656 -37.850 1.00 45.62 127 PRO A CA 1
ATOM 919 C C . PRO A 1 127 ? 96.675 5.957 -39.217 1.00 45.62 127 PRO A C 1
ATOM 921 O O . PRO A 1 127 ? 95.973 5.013 -39.576 1.00 45.62 127 PRO A O 1
ATOM 924 N N . GLY A 1 128 ? 97.701 6.424 -39.952 1.00 35.75 128 GLY A N 1
ATOM 925 C CA . GLY A 1 128 ? 98.298 5.799 -41.156 1.00 35.75 128 GLY A CA 1
ATOM 926 C C . GLY A 1 128 ? 99.006 4.451 -40.885 1.00 35.75 128 GLY A C 1
ATOM 927 O O . GLY A 1 128 ? 98.887 3.938 -39.770 1.00 35.75 128 GLY A O 1
ATOM 928 N N . PRO A 1 129 ? 99.729 3.839 -41.858 1.00 50.53 129 PRO A N 1
ATOM 929 C CA . PRO A 1 129 ? 100.926 4.434 -42.489 1.00 50.53 129 PRO A CA 1
ATOM 930 C C . PRO A 1 129 ? 101.044 4.193 -44.023 1.00 50.53 129 PRO A C 1
ATOM 932 O O . PRO A 1 129 ? 100.365 3.346 -44.592 1.00 50.53 129 PRO A O 1
ATOM 935 N N . GLU A 1 130 ? 101.670 5.107 -44.771 1.00 37.66 130 GLU A N 1
ATOM 936 C CA . GLU A 1 130 ? 103.046 5.048 -45.332 1.00 37.66 130 GLU A CA 1
ATOM 937 C C . GLU A 1 130 ? 103.393 3.820 -46.202 1.00 37.66 130 GLU A C 1
ATOM 939 O O . GLU A 1 130 ? 103.430 2.695 -45.713 1.00 37.66 130 GLU A O 1
ATOM 944 N N . ALA A 1 131 ? 103.698 4.084 -47.482 1.00 36.66 131 ALA A N 1
ATOM 945 C CA . ALA A 1 131 ? 104.816 3.543 -48.284 1.00 36.66 131 ALA A CA 1
ATOM 946 C C . ALA A 1 131 ? 104.579 3.966 -49.753 1.00 36.66 131 ALA A C 1
ATOM 948 O O . ALA A 1 131 ? 103.625 3.534 -50.394 1.00 36.66 131 ALA A O 1
ATOM 949 N N . GLU A 1 132 ? 105.215 5.037 -50.228 1.00 37.22 132 GLU A N 1
ATOM 950 C CA . GLU A 1 132 ? 106.487 4.987 -50.974 1.00 37.22 132 GLU A CA 1
ATOM 951 C C . GLU A 1 132 ? 106.425 4.183 -52.286 1.00 37.22 132 GLU A C 1
ATOM 953 O O . GLU A 1 132 ? 106.564 2.969 -52.337 1.00 37.22 132 GLU A O 1
ATOM 958 N N . THR A 1 133 ? 106.200 4.933 -53.365 1.00 39.38 133 THR A N 1
ATOM 959 C CA . THR A 1 133 ? 107.065 5.037 -54.550 1.00 39.38 133 THR A CA 1
ATOM 960 C C . THR A 1 133 ? 108.132 3.948 -54.774 1.00 39.38 133 THR A C 1
ATOM 962 O O . THR A 1 133 ? 109.215 4.019 -54.209 1.00 39.38 133 THR A O 1
ATOM 965 N N . GLU A 1 134 ? 107.918 3.102 -55.782 1.00 40.56 134 GLU A N 1
ATOM 966 C CA . GLU A 1 134 ? 108.951 2.657 -56.739 1.00 40.56 134 GLU A CA 1
ATOM 967 C C . GLU A 1 134 ? 108.290 2.696 -58.131 1.00 40.56 134 GLU A C 1
ATOM 969 O O . GLU A 1 134 ? 107.296 2.024 -58.381 1.00 40.56 134 GLU A O 1
ATOM 974 N N . ALA A 1 135 ? 108.532 3.739 -58.924 1.00 39.75 135 ALA A N 1
ATOM 975 C CA . ALA A 1 135 ? 109.609 3.878 -59.911 1.00 39.75 135 ALA A CA 1
ATOM 976 C C . ALA A 1 135 ? 109.433 2.985 -61.176 1.00 39.75 135 ALA A C 1
ATOM 978 O O . ALA A 1 135 ? 109.205 1.784 -61.065 1.00 39.75 135 ALA A O 1
ATOM 979 N N . PRO A 1 136 ? 109.520 3.574 -62.390 1.00 55.09 136 PRO A N 1
ATOM 980 C CA . PRO A 1 136 ? 109.149 2.957 -63.670 1.00 55.09 136 PRO A CA 1
ATOM 981 C C . PRO A 1 136 ? 110.299 2.129 -64.280 1.00 55.09 136 PRO A C 1
ATOM 983 O O . PRO A 1 136 ? 111.438 2.209 -63.818 1.00 55.09 136 PRO A O 1
ATOM 986 N N . PRO A 1 137 ? 110.050 1.410 -65.392 1.00 54.75 137 PRO A N 1
ATOM 987 C CA . PRO A 1 137 ? 110.627 1.949 -66.621 1.00 54.75 137 PRO A CA 1
ATOM 988 C C . PRO A 1 137 ? 109.713 1.910 -67.855 1.00 54.75 137 PRO A C 1
ATOM 990 O O . PRO A 1 137 ? 109.082 0.924 -68.224 1.00 54.75 137 PRO A O 1
ATOM 993 N N . GLU A 1 138 ? 109.749 3.069 -68.491 1.00 41.91 138 GLU A N 1
ATOM 994 C CA . GLU A 1 138 ? 109.593 3.436 -69.892 1.00 41.91 138 GLU A CA 1
ATOM 995 C C . GLU A 1 138 ? 110.073 2.396 -70.934 1.00 41.91 138 GLU A C 1
ATOM 997 O O . GLU A 1 138 ? 111.259 2.078 -70.991 1.00 41.91 138 GLU A O 1
ATOM 1002 N N . ASN A 1 139 ? 109.179 1.957 -71.837 1.00 43.38 139 ASN A N 1
ATOM 1003 C CA . ASN A 1 139 ? 109.442 1.931 -73.289 1.00 43.38 139 ASN A CA 1
ATOM 1004 C C . ASN A 1 139 ? 108.159 1.670 -74.120 1.00 43.38 139 ASN A C 1
ATOM 1006 O O . ASN A 1 139 ? 107.623 0.570 -74.109 1.00 43.38 139 ASN A O 1
ATOM 1010 N N . THR A 1 140 ? 107.694 2.734 -74.787 1.00 42.16 140 THR A N 1
ATOM 1011 C CA . THR A 1 140 ? 107.055 2.907 -76.122 1.00 42.16 140 THR A CA 1
ATOM 1012 C C . THR A 1 140 ? 106.300 1.772 -76.885 1.00 42.16 140 THR A C 1
ATOM 1014 O O . THR A 1 140 ? 106.509 0.588 -76.664 1.00 42.16 140 THR A O 1
ATOM 1017 N N . PRO A 1 141 ? 105.384 2.142 -77.816 1.00 55.38 141 PRO A N 1
ATOM 1018 C CA . PRO A 1 141 ? 104.010 1.630 -77.929 1.00 55.38 141 PRO A CA 1
ATOM 1019 C C . PRO A 1 141 ? 103.819 0.529 -78.988 1.00 55.38 141 PRO A C 1
ATOM 1021 O O . PRO A 1 141 ? 104.703 0.284 -79.810 1.00 55.38 141 PRO A O 1
ATOM 1024 N N . PRO A 1 142 ? 102.601 -0.035 -79.076 1.00 58.44 142 PRO A N 1
ATOM 1025 C CA . PRO A 1 142 ? 101.988 -0.213 -80.396 1.00 58.44 142 PRO A CA 1
ATOM 1026 C C . PRO A 1 142 ? 100.585 0.426 -80.517 1.00 58.44 142 PRO A C 1
ATOM 1028 O O . PRO A 1 142 ? 99.872 0.552 -79.521 1.00 58.44 142 PRO A O 1
ATOM 1031 N N . PRO A 1 143 ? 100.191 0.837 -81.737 1.00 52.78 143 PRO A N 1
ATOM 1032 C CA . PRO A 1 143 ? 98.952 1.556 -82.028 1.00 52.78 143 PRO A CA 1
ATOM 1033 C C . PRO A 1 143 ? 97.712 0.643 -82.066 1.00 52.78 143 PRO A C 1
ATOM 1035 O O . PRO A 1 143 ? 97.824 -0.578 -82.147 1.00 52.78 143 PRO A O 1
ATOM 1038 N N . GLU A 1 144 ? 96.545 1.295 -82.017 1.00 50.28 144 GLU A N 1
ATOM 1039 C CA . GLU A 1 144 ? 95.166 0.788 -82.157 1.00 50.28 144 GLU A CA 1
ATOM 1040 C C . GLU A 1 144 ? 94.978 -0.440 -83.074 1.00 50.28 144 GLU A C 1
ATOM 1042 O O . GLU A 1 144 ? 95.650 -0.576 -84.099 1.00 50.28 144 GLU A O 1
ATOM 1047 N N . PRO A 1 145 ? 93.969 -1.289 -82.779 1.00 50.97 145 PRO A N 1
ATOM 1048 C CA . PRO A 1 145 ? 92.679 -1.104 -83.460 1.00 50.97 145 PRO A CA 1
ATOM 1049 C C . PRO A 1 145 ? 91.425 -1.453 -82.628 1.00 50.97 145 PRO A C 1
ATOM 1051 O O . PRO A 1 145 ? 91.262 -2.592 -82.209 1.00 50.97 145 PRO A O 1
ATOM 1054 N N . ALA A 1 146 ? 90.497 -0.483 -82.562 1.00 54.78 146 ALA A N 1
ATOM 1055 C CA . ALA A 1 146 ? 89.026 -0.610 -82.620 1.00 54.78 146 ALA A CA 1
ATOM 1056 C C . ALA A 1 146 ? 88.279 -1.533 -81.610 1.00 54.78 146 ALA A C 1
ATOM 1058 O O . ALA A 1 146 ? 88.858 -2.289 -80.844 1.00 54.78 146 ALA A O 1
ATOM 1059 N N . PRO A 1 147 ? 86.938 -1.556 -81.657 1.00 55.81 147 PRO A N 1
ATOM 1060 C CA . PRO A 1 147 ? 85.997 -0.536 -81.215 1.00 55.81 147 PRO A CA 1
ATOM 1061 C C . PRO A 1 147 ? 85.279 -0.950 -79.911 1.00 55.81 147 PRO A C 1
ATOM 1063 O O . PRO A 1 147 ? 85.313 -2.102 -79.484 1.00 55.81 147 PRO A O 1
ATOM 1066 N N . ALA A 1 148 ? 84.612 0.020 -79.282 1.00 61.12 148 ALA A N 1
ATOM 1067 C CA . ALA A 1 148 ? 83.941 -0.108 -77.989 1.00 61.12 148 ALA A CA 1
ATOM 1068 C C . ALA A 1 148 ? 82.918 -1.270 -77.903 1.00 61.12 148 ALA A C 1
ATOM 1070 O O . ALA A 1 148 ? 82.172 -1.505 -78.858 1.00 61.12 148 ALA A O 1
ATOM 1071 N N . PRO A 1 149 ? 82.816 -1.953 -76.743 1.00 67.25 149 PRO A N 1
ATOM 1072 C CA . PRO A 1 149 ? 81.759 -2.927 -76.488 1.00 67.25 149 PRO A CA 1
ATOM 1073 C C . PRO A 1 149 ? 80.379 -2.245 -76.380 1.00 67.25 149 PRO A C 1
ATOM 1075 O O . PRO A 1 149 ? 80.293 -1.074 -75.997 1.00 67.25 149 PRO A O 1
ATOM 1078 N N . PRO A 1 150 ? 79.283 -2.962 -76.694 1.00 65.69 150 PRO A N 1
ATOM 1079 C CA . PRO A 1 150 ? 77.930 -2.424 -76.590 1.00 65.69 150 PRO A CA 1
ATOM 1080 C C . PRO A 1 150 ? 77.564 -2.105 -75.128 1.00 65.69 150 PRO A C 1
ATOM 1082 O O . PRO A 1 150 ? 78.017 -2.800 -74.214 1.00 65.69 150 PRO A O 1
ATOM 1085 N N . PRO A 1 151 ? 76.729 -1.078 -74.881 1.00 66.06 151 PRO A N 1
ATOM 1086 C CA . PRO A 1 151 ? 76.306 -0.724 -73.532 1.00 66.06 151 PRO A CA 1
ATOM 1087 C C . PRO A 1 151 ? 75.441 -1.839 -72.917 1.00 66.06 151 PRO A C 1
ATOM 1089 O O . PRO A 1 151 ? 74.632 -2.446 -73.626 1.00 66.06 151 PRO A O 1
ATOM 1092 N N . PRO A 1 152 ? 75.550 -2.106 -71.601 1.00 64.81 152 PRO A N 1
ATOM 1093 C CA . PRO A 1 152 ? 74.609 -2.984 -70.922 1.00 64.81 152 PRO A CA 1
ATOM 1094 C C . PRO A 1 152 ? 73.204 -2.373 -70.958 1.00 64.81 152 PRO A C 1
ATOM 1096 O O . PRO A 1 152 ? 73.032 -1.153 -70.906 1.00 64.81 152 PRO A O 1
ATOM 1099 N N . ALA A 1 153 ? 72.200 -3.246 -71.046 1.00 60.16 153 ALA A N 1
ATOM 1100 C CA . ALA A 1 153 ? 70.791 -2.883 -71.023 1.00 60.16 153 ALA A CA 1
ATOM 1101 C C . ALA A 1 153 ? 70.498 -1.909 -69.871 1.00 60.16 153 ALA A C 1
ATOM 1103 O O . ALA A 1 153 ? 70.905 -2.140 -68.731 1.00 60.16 153 ALA A O 1
ATOM 1104 N N . ALA A 1 154 ? 69.803 -0.815 -70.184 1.00 54.75 154 ALA A N 1
ATOM 1105 C CA . ALA A 1 154 ? 69.408 0.200 -69.222 1.00 54.75 154 ALA A CA 1
ATOM 1106 C C . ALA A 1 154 ? 68.493 -0.417 -68.152 1.00 54.75 154 ALA A C 1
ATOM 1108 O O . ALA A 1 154 ? 67.280 -0.510 -68.321 1.00 54.75 154 ALA A O 1
ATOM 1109 N N . GLY A 1 155 ? 69.085 -0.860 -67.044 1.00 63.50 155 GLY A N 1
ATOM 1110 C CA . GLY A 1 155 ? 68.350 -1.142 -65.823 1.00 63.50 155 GLY A CA 1
ATOM 1111 C C . GLY A 1 155 ? 67.741 0.159 -65.312 1.00 63.50 155 GLY A C 1
ATOM 1112 O O . GLY A 1 155 ? 68.405 1.194 -65.274 1.00 63.50 155 GLY A O 1
ATOM 1113 N N . HIS A 1 156 ? 66.464 0.135 -64.949 1.00 65.50 156 HIS A N 1
ATOM 1114 C CA . HIS A 1 156 ? 65.802 1.294 -64.366 1.00 65.50 156 HIS A CA 1
ATOM 1115 C C . HIS A 1 156 ? 66.425 1.611 -62.997 1.00 65.50 156 HIS A C 1
ATOM 1117 O O . HIS A 1 156 ? 66.115 0.965 -61.998 1.00 65.50 156 HIS A O 1
ATOM 1123 N N . TYR A 1 157 ? 67.311 2.604 -62.936 1.00 65.62 157 TYR A N 1
ATOM 1124 C CA . TYR A 1 157 ? 67.856 3.093 -61.671 1.00 65.62 157 TYR A CA 1
ATOM 1125 C C . TYR A 1 157 ? 66.827 4.008 -61.001 1.00 65.62 157 TYR A C 1
ATOM 1127 O O . TYR A 1 157 ? 66.532 5.104 -61.481 1.00 65.62 157 TYR A O 1
ATOM 1135 N N . VAL A 1 158 ? 66.260 3.560 -59.882 1.00 66.44 158 VAL A N 1
ATOM 1136 C CA . VAL A 1 158 ? 65.378 4.391 -59.054 1.00 66.44 158 VAL A CA 1
ATOM 1137 C C . VAL A 1 158 ? 66.231 5.467 -58.380 1.00 66.44 158 VAL A C 1
ATOM 1139 O O . VAL A 1 158 ? 67.173 5.169 -57.647 1.00 66.44 158 VAL A O 1
ATOM 1142 N N . THR A 1 159 ? 65.927 6.740 -58.630 1.00 79.88 159 THR A N 1
ATOM 1143 C CA . THR A 1 159 ? 66.623 7.855 -57.973 1.00 79.88 159 THR A CA 1
ATOM 1144 C C . THR A 1 159 ? 66.313 7.859 -56.475 1.00 79.88 159 THR A C 1
ATOM 1146 O O . THR A 1 159 ? 65.209 7.499 -56.068 1.00 79.88 159 THR A O 1
ATOM 1149 N N . ARG A 1 160 ? 67.254 8.312 -55.628 1.00 77.50 160 ARG A N 1
ATOM 1150 C CA . ARG A 1 160 ? 67.050 8.377 -54.162 1.00 77.50 160 ARG A CA 1
ATOM 1151 C C . ARG A 1 160 ? 65.725 9.062 -53.797 1.00 77.50 160 ARG A C 1
ATOM 1153 O O . ARG A 1 160 ? 64.998 8.575 -52.943 1.00 77.50 160 ARG A O 1
ATOM 1160 N N . ARG A 1 161 ? 65.361 10.135 -54.508 1.00 79.19 161 ARG A N 1
ATOM 1161 C CA . ARG A 1 161 ? 64.082 10.844 -54.335 1.00 79.19 161 ARG A CA 1
ATOM 1162 C C . ARG A 1 161 ? 62.861 10.001 -54.736 1.00 79.19 161 ARG A C 1
ATOM 1164 O O . ARG A 1 161 ? 61.844 10.067 -54.055 1.00 79.19 161 ARG A O 1
ATOM 1171 N N . GLY A 1 162 ? 62.965 9.194 -55.793 1.00 83.62 162 GLY A N 1
ATOM 1172 C CA . GLY A 1 162 ? 61.923 8.245 -56.201 1.00 83.62 162 GLY A CA 1
ATOM 1173 C C . GLY A 1 162 ? 61.725 7.101 -55.202 1.00 83.62 162 GLY A C 1
ATOM 1174 O O . GLY A 1 162 ? 60.590 6.716 -54.937 1.00 83.62 162 GLY A O 1
ATOM 1175 N N . ALA A 1 163 ? 62.803 6.616 -54.580 1.00 83.38 163 ALA A N 1
ATOM 1176 C CA . ALA A 1 163 ? 62.731 5.590 -53.539 1.00 83.38 163 ALA A CA 1
ATOM 1177 C C . ALA A 1 163 ? 62.028 6.105 -52.269 1.00 83.38 163 ALA A C 1
ATOM 1179 O O . ALA A 1 163 ? 61.142 5.434 -51.744 1.00 83.38 163 ALA A O 1
ATOM 1180 N N . TRP A 1 164 ? 62.348 7.327 -51.822 1.00 85.00 164 TRP A N 1
ATOM 1181 C CA . TRP A 1 164 ? 61.638 7.975 -50.709 1.00 85.00 164 TRP A CA 1
ATOM 1182 C C . TRP A 1 164 ? 60.160 8.224 -51.026 1.00 85.00 164 TRP A C 1
ATOM 1184 O O . TRP A 1 164 ? 59.307 8.005 -50.1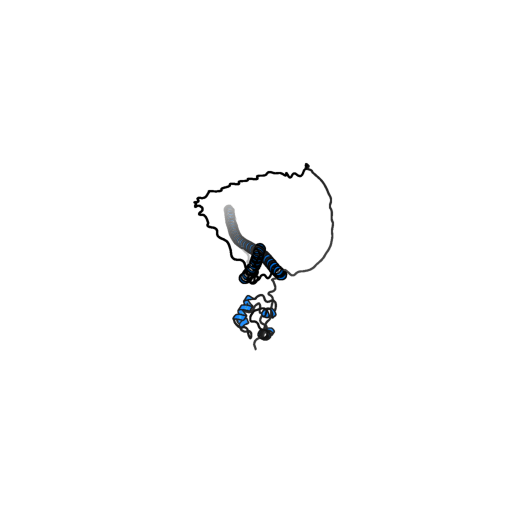69 1.00 85.00 164 TRP A O 1
ATOM 1194 N N . ALA A 1 165 ? 59.839 8.621 -52.261 1.00 86.44 165 ALA A N 1
ATOM 1195 C CA . ALA A 1 165 ? 58.454 8.791 -52.689 1.00 86.44 165 ALA A CA 1
ATOM 1196 C C . ALA A 1 165 ? 57.671 7.463 -52.666 1.00 86.44 165 ALA A C 1
ATOM 1198 O O . ALA A 1 165 ? 56.554 7.437 -52.158 1.00 86.44 165 ALA A O 1
ATOM 1199 N N . MET A 1 166 ? 58.256 6.355 -53.141 1.00 87.44 166 MET A N 1
ATOM 1200 C CA . MET A 1 166 ? 57.623 5.028 -53.072 1.00 87.44 166 MET A CA 1
ATOM 1201 C C . MET A 1 166 ? 57.485 4.492 -51.636 1.00 87.44 166 MET A C 1
ATOM 1203 O O . MET A 1 166 ? 56.521 3.792 -51.330 1.00 87.44 166 MET A O 1
ATOM 1207 N N . ALA A 1 167 ? 58.422 4.814 -50.742 1.00 89.62 167 ALA A N 1
ATOM 1208 C CA . ALA A 1 167 ? 58.335 4.435 -49.331 1.00 89.62 167 ALA A CA 1
ATOM 1209 C C . ALA A 1 167 ? 57.225 5.205 -48.592 1.00 89.62 167 ALA A C 1
ATOM 1211 O O . ALA A 1 167 ? 56.488 4.628 -47.798 1.00 89.62 167 ALA A O 1
ATOM 1212 N N . LEU A 1 168 ? 57.063 6.499 -48.885 1.00 92.94 168 LEU A N 1
ATOM 1213 C CA . LEU A 1 168 ? 55.983 7.318 -48.327 1.00 92.94 168 LEU A CA 1
ATOM 1214 C C . LEU A 1 168 ? 54.602 6.830 -48.773 1.00 92.94 168 LEU A C 1
ATOM 1216 O O . LEU A 1 168 ? 53.685 6.749 -47.956 1.00 92.94 168 LEU A O 1
ATOM 1220 N N . THR A 1 169 ? 54.443 6.476 -50.049 1.00 92.31 169 THR A N 1
ATOM 1221 C CA . THR A 1 169 ? 53.158 5.981 -50.555 1.00 92.31 169 THR A CA 1
ATOM 1222 C C . THR A 1 169 ? 52.814 4.609 -49.986 1.00 92.31 169 THR A C 1
ATOM 1224 O O . THR A 1 169 ? 51.670 4.398 -49.588 1.00 92.31 169 THR A O 1
ATOM 1227 N N . SER A 1 170 ? 53.779 3.691 -49.870 1.00 93.12 170 SER A N 1
ATOM 1228 C CA . SER A 1 170 ? 53.534 2.380 -49.257 1.00 93.12 170 SER A CA 1
ATOM 1229 C C . SER A 1 170 ? 53.218 2.488 -47.763 1.00 93.12 170 SER A C 1
ATOM 1231 O O . SER A 1 170 ? 52.293 1.823 -47.296 1.00 93.12 170 SER A O 1
ATOM 1233 N N . ALA A 1 171 ? 53.895 3.378 -47.029 1.00 93.06 171 ALA A N 1
ATOM 1234 C CA . ALA A 1 171 ? 53.599 3.655 -45.625 1.00 93.06 171 ALA A CA 1
ATOM 1235 C C . ALA A 1 171 ? 52.188 4.235 -45.436 1.00 93.06 171 ALA A C 1
ATOM 1237 O O . ALA A 1 171 ? 51.461 3.811 -44.538 1.00 93.06 171 ALA A O 1
ATOM 1238 N N . PHE A 1 172 ? 51.763 5.153 -46.308 1.00 96.12 172 PHE A N 1
ATOM 1239 C CA . PHE A 1 172 ? 50.411 5.713 -46.270 1.00 96.12 172 PHE A CA 1
ATOM 1240 C C . PHE A 1 172 ? 49.336 4.657 -46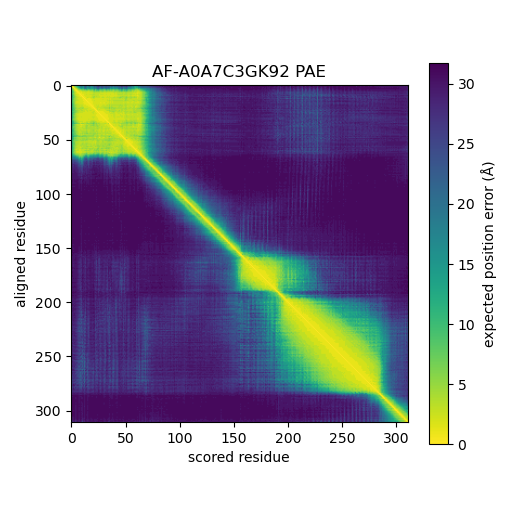.567 1.00 96.12 172 PHE A C 1
ATOM 1242 O O . PHE A 1 172 ? 48.333 4.570 -45.860 1.00 96.12 172 PHE A O 1
ATOM 1249 N N . VAL A 1 173 ? 49.562 3.804 -47.570 1.00 96.31 173 VAL A N 1
ATOM 1250 C CA . VAL A 1 173 ? 48.651 2.695 -47.895 1.00 96.31 173 VAL A CA 1
ATOM 1251 C C . VAL A 1 173 ? 48.570 1.693 -46.740 1.00 96.31 173 VAL A C 1
ATOM 1253 O O . VAL A 1 173 ? 47.473 1.273 -46.373 1.00 96.31 173 VAL A O 1
ATOM 1256 N N . ALA A 1 174 ? 49.702 1.349 -46.120 1.00 95.06 174 ALA A N 1
ATOM 1257 C CA . ALA A 1 174 ? 49.737 0.475 -44.950 1.00 95.06 174 ALA A CA 1
ATOM 1258 C C . ALA A 1 174 ? 48.985 1.084 -43.756 1.00 95.06 174 ALA A C 1
ATOM 1260 O O . ALA A 1 174 ? 48.234 0.378 -43.085 1.00 95.06 174 ALA A O 1
ATOM 1261 N N . PHE A 1 175 ? 49.124 2.393 -43.525 1.00 96.38 175 PHE A N 1
ATOM 1262 C CA . PHE A 1 175 ? 48.385 3.105 -42.484 1.00 96.38 175 PHE A CA 1
ATOM 1263 C C . PHE A 1 175 ? 46.870 3.070 -42.725 1.00 96.38 175 PHE A C 1
ATOM 1265 O O . PHE A 1 175 ? 46.118 2.747 -41.809 1.00 96.38 175 PHE A O 1
ATOM 1272 N N . LEU A 1 176 ? 46.410 3.333 -43.953 1.00 96.94 176 LEU A N 1
ATOM 1273 C CA . LEU A 1 176 ? 44.983 3.267 -44.288 1.00 96.94 176 LEU A CA 1
ATOM 1274 C C . LEU A 1 176 ? 44.414 1.853 -44.127 1.00 96.94 176 LEU A C 1
ATOM 1276 O O . LEU A 1 176 ? 43.314 1.691 -43.597 1.00 96.94 176 LEU A O 1
ATOM 1280 N N . LEU A 1 177 ? 45.170 0.833 -44.538 1.00 96.00 177 LEU A N 1
ATOM 1281 C CA . LEU A 1 177 ? 44.792 -0.566 -44.340 1.00 96.00 177 LEU A CA 1
ATOM 1282 C C . LEU A 1 177 ? 44.709 -0.920 -42.852 1.00 96.00 177 LEU A C 1
ATOM 1284 O O . LEU A 1 177 ? 43.727 -1.526 -42.434 1.00 96.00 177 LEU A O 1
ATOM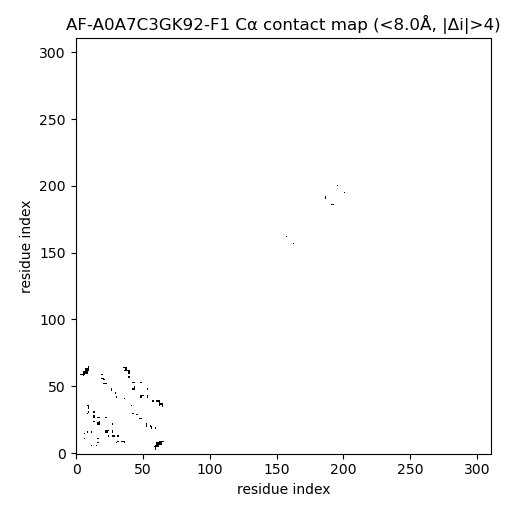 1288 N N . ALA A 1 178 ? 45.690 -0.509 -42.045 1.00 94.56 178 ALA A N 1
ATOM 1289 C CA . ALA A 1 178 ? 45.691 -0.741 -40.603 1.00 94.56 178 ALA A CA 1
ATOM 1290 C C . ALA A 1 178 ? 44.536 -0.011 -39.901 1.00 94.56 178 ALA A C 1
ATOM 1292 O O . ALA A 1 178 ? 43.868 -0.590 -39.045 1.00 94.56 178 ALA A O 1
ATOM 1293 N N . PHE A 1 179 ? 44.253 1.233 -40.293 1.00 94.50 179 PHE A N 1
ATOM 1294 C CA . PHE A 1 179 ? 43.135 2.013 -39.769 1.00 94.50 179 PHE A CA 1
ATOM 1295 C C . PHE A 1 179 ? 41.789 1.361 -40.114 1.00 94.50 179 PHE A C 1
ATOM 1297 O O . PHE A 1 179 ? 40.955 1.159 -39.231 1.00 94.50 179 PHE A O 1
ATOM 1304 N N . GLY A 1 180 ? 41.601 0.943 -41.369 1.00 94.19 180 GLY A N 1
ATOM 1305 C CA . GLY A 1 180 ? 40.404 0.226 -41.810 1.00 94.19 180 GLY A CA 1
ATOM 1306 C C . GLY A 1 180 ? 40.230 -1.131 -41.125 1.00 94.19 180 GLY A C 1
ATOM 1307 O O . GLY A 1 180 ? 39.123 -1.471 -40.709 1.00 94.19 180 GLY A O 1
ATOM 1308 N N . LEU A 1 181 ? 41.318 -1.886 -40.945 1.00 93.25 181 LEU A N 1
ATOM 1309 C CA . LEU A 1 181 ? 41.306 -3.154 -40.213 1.00 93.25 181 LEU A CA 1
ATOM 1310 C C . LEU A 1 181 ? 40.944 -2.934 -38.739 1.00 93.25 181 LEU A C 1
ATOM 1312 O O . LEU A 1 181 ? 40.109 -3.658 -38.210 1.00 93.25 181 LEU A O 1
ATOM 1316 N N . SER A 1 182 ? 41.512 -1.909 -38.097 1.00 91.00 182 SER A N 1
ATOM 1317 C CA . SER A 1 182 ? 41.199 -1.528 -36.714 1.00 91.00 182 SER A CA 1
ATOM 1318 C C . SER A 1 182 ? 39.719 -1.171 -36.548 1.00 91.00 182 SER A C 1
ATOM 1320 O O . SER A 1 182 ? 39.046 -1.709 -35.671 1.00 91.00 182 SER A O 1
ATOM 1322 N N . LEU A 1 183 ? 39.165 -0.363 -37.459 1.00 89.12 183 LEU A N 1
ATOM 1323 C CA . LEU A 1 183 ? 37.730 -0.062 -37.523 1.00 89.12 183 LEU A CA 1
ATOM 1324 C C . LEU A 1 183 ? 36.879 -1.318 -37.751 1.00 89.12 183 LEU A C 1
ATOM 1326 O O . LEU A 1 183 ? 35.812 -1.456 -37.156 1.00 89.12 183 LEU A O 1
ATOM 1330 N N . GLY A 1 184 ? 37.341 -2.242 -38.595 1.00 89.88 184 GLY A N 1
ATOM 1331 C CA . GLY A 1 184 ? 36.684 -3.522 -38.856 1.00 89.88 184 GLY A CA 1
ATOM 1332 C C . GLY A 1 184 ? 36.674 -4.451 -37.641 1.00 89.88 184 GLY A C 1
ATOM 1333 O O . GLY A 1 184 ? 35.652 -5.070 -37.353 1.00 89.88 184 GLY A O 1
ATOM 1334 N N . VAL A 1 185 ? 37.773 -4.505 -36.887 1.00 88.44 185 VAL A N 1
ATOM 1335 C CA . VAL A 1 185 ? 37.871 -5.255 -35.627 1.00 88.44 185 VAL A CA 1
ATOM 1336 C C . VAL A 1 185 ? 36.984 -4.614 -34.562 1.00 88.44 185 VAL A C 1
ATOM 1338 O O . VAL A 1 185 ? 36.202 -5.319 -33.930 1.00 88.44 185 VAL A O 1
ATOM 1341 N N . LEU A 1 186 ? 37.000 -3.284 -34.426 1.00 81.19 186 LEU A N 1
ATOM 1342 C CA . LEU A 1 186 ? 36.059 -2.565 -33.560 1.00 81.19 186 LEU A CA 1
ATOM 1343 C C . LEU A 1 186 ? 34.605 -2.848 -33.953 1.00 81.19 186 LEU A C 1
ATOM 1345 O O . LEU A 1 186 ? 33.769 -3.055 -33.079 1.00 81.19 186 LEU A O 1
ATOM 1349 N N . ARG A 1 187 ? 34.299 -2.910 -35.254 1.00 81.56 187 ARG A N 1
ATOM 1350 C CA . ARG A 1 187 ? 32.970 -3.270 -35.765 1.00 81.56 187 ARG A CA 1
ATOM 1351 C C . ARG A 1 187 ? 32.581 -4.703 -35.403 1.00 81.56 187 ARG A C 1
ATOM 1353 O O . ARG A 1 187 ? 31.423 -4.933 -35.066 1.00 81.56 187 ARG A O 1
ATOM 1360 N N . ALA A 1 188 ? 33.514 -5.646 -35.504 1.00 80.75 188 ALA A N 1
ATOM 1361 C CA . ALA A 1 188 ? 33.278 -7.057 -35.211 1.00 80.75 188 ALA A CA 1
ATOM 1362 C C . ALA A 1 188 ? 33.106 -7.318 -33.708 1.00 80.75 188 ALA A C 1
ATOM 1364 O O . ALA A 1 188 ? 32.269 -8.130 -33.330 1.00 80.75 188 ALA A O 1
ATOM 1365 N N . ILE A 1 189 ? 33.858 -6.606 -32.862 1.00 79.12 189 ILE A N 1
ATOM 1366 C CA . ILE A 1 189 ? 33.806 -6.754 -31.402 1.00 79.12 189 ILE A CA 1
ATOM 1367 C C . ILE A 1 189 ? 32.606 -6.005 -30.810 1.00 79.12 189 ILE A C 1
ATOM 1369 O O . ILE A 1 189 ? 31.875 -6.574 -30.008 1.00 79.12 189 ILE A O 1
ATOM 1373 N N . ASN A 1 190 ? 32.363 -4.755 -31.221 1.00 72.81 190 ASN A N 1
ATOM 1374 C CA . ASN A 1 190 ? 31.260 -3.944 -30.683 1.00 72.81 190 ASN A CA 1
ATOM 1375 C C . ASN A 1 190 ? 29.919 -4.209 -31.372 1.00 72.81 190 ASN A C 1
ATOM 1377 O O . ASN A 1 190 ? 28.923 -3.588 -31.014 1.00 72.81 190 ASN A O 1
ATOM 1381 N N . GLY A 1 191 ? 29.892 -5.108 -32.362 1.00 66.25 191 GLY A N 1
ATOM 1382 C CA . GLY A 1 191 ? 28.661 -5.637 -32.929 1.00 66.25 191 GLY A CA 1
ATOM 1383 C C . GLY A 1 191 ? 27.676 -4.557 -33.354 1.00 66.25 191 GLY A C 1
ATOM 1384 O O . GLY A 1 191 ? 26.509 -4.705 -33.035 1.00 66.25 191 GLY A O 1
ATOM 1385 N N . THR A 1 192 ? 28.156 -3.496 -34.024 1.00 58.09 192 THR A N 1
ATOM 1386 C CA . THR A 1 192 ? 27.416 -2.506 -34.834 1.00 58.09 192 THR A CA 1
ATOM 1387 C C . THR A 1 192 ? 27.966 -1.079 -34.654 1.00 58.09 192 THR A C 1
ATOM 1389 O O . THR A 1 192 ? 27.863 -0.478 -33.595 1.00 58.09 192 THR A O 1
ATOM 1392 N N . LEU A 1 193 ? 28.501 -0.481 -35.728 1.00 56.56 193 LEU A N 1
ATOM 1393 C CA . LEU A 1 193 ? 28.548 0.986 -35.876 1.00 56.56 193 LEU A CA 1
ATOM 1394 C C . LEU A 1 193 ? 27.193 1.513 -36.392 1.00 56.56 193 LEU A C 1
ATOM 1396 O O . LEU A 1 193 ? 27.140 2.492 -37.136 1.00 56.56 193 LEU A O 1
ATOM 1400 N N . ALA A 1 194 ? 26.080 0.842 -36.078 1.00 59.38 194 ALA A N 1
ATOM 1401 C CA . ALA A 1 194 ? 24.776 1.454 -36.253 1.00 59.38 194 ALA A CA 1
ATOM 1402 C C . ALA A 1 194 ? 24.705 2.556 -35.217 1.00 59.38 194 ALA A C 1
ATOM 1404 O O . ALA A 1 194 ? 24.509 2.294 -34.034 1.00 59.38 194 ALA A O 1
ATOM 1405 N N . TYR A 1 195 ? 24.882 3.786 -35.684 1.00 61.50 195 TYR A N 1
ATOM 1406 C CA . TYR A 1 195 ? 24.370 4.934 -34.972 1.00 61.50 195 TYR A CA 1
ATOM 1407 C C . TYR A 1 195 ? 22.906 4.622 -34.655 1.00 61.50 195 TYR A C 1
ATOM 1409 O O . TYR A 1 195 ? 22.136 4.420 -35.604 1.00 61.50 195 TYR A O 1
ATOM 1417 N N . PRO A 1 196 ? 22.534 4.477 -33.370 1.00 59.38 196 PRO A N 1
ATOM 1418 C CA . PRO A 1 196 ? 21.144 4.315 -32.987 1.00 59.38 196 PRO A CA 1
ATOM 1419 C C . PRO A 1 196 ? 20.315 5.344 -33.743 1.00 59.38 196 PRO A C 1
ATOM 1421 O O . PRO A 1 196 ? 20.603 6.544 -33.744 1.00 59.38 196 PRO A O 1
ATOM 1424 N N . ASN A 1 197 ? 19.346 4.841 -34.499 1.00 77.38 197 ASN A N 1
ATOM 1425 C CA . ASN A 1 197 ? 18.491 5.696 -35.299 1.00 77.38 197 ASN A CA 1
ATOM 1426 C C . ASN A 1 197 ? 17.716 6.626 -34.346 1.00 77.38 197 ASN A C 1
ATOM 1428 O O . ASN A 1 197 ? 17.434 6.272 -33.200 1.00 77.38 197 ASN A O 1
ATOM 1432 N N . ALA A 1 198 ? 17.364 7.834 -34.793 1.00 77.75 198 ALA A N 1
ATOM 1433 C CA . ALA A 1 198 ? 16.658 8.805 -33.945 1.00 77.75 198 ALA A CA 1
ATOM 1434 C C . ALA A 1 198 ? 15.375 8.219 -33.305 1.00 77.75 198 ALA A C 1
ATOM 1436 O O . ALA A 1 198 ? 14.974 8.621 -32.216 1.00 77.75 198 ALA A O 1
ATOM 1437 N N . ALA A 1 199 ? 14.775 7.209 -33.947 1.00 81.25 199 ALA A N 1
ATOM 1438 C CA . ALA A 1 199 ? 13.634 6.460 -33.434 1.00 81.25 199 ALA A CA 1
ATOM 1439 C C . ALA A 1 199 ? 13.948 5.603 -32.189 1.00 81.25 199 ALA A C 1
ATOM 1441 O O . ALA A 1 199 ? 13.127 5.563 -31.275 1.00 81.25 199 ALA A O 1
ATOM 1442 N N . GLN A 1 200 ? 15.111 4.944 -32.114 1.00 84.19 200 GLN A N 1
ATOM 1443 C CA . GLN A 1 200 ? 15.531 4.173 -30.935 1.00 84.19 200 GLN A CA 1
ATOM 1444 C C . GLN A 1 200 ? 15.789 5.086 -29.738 1.00 84.19 200 GLN A C 1
ATOM 1446 O O . GLN A 1 200 ? 15.325 4.783 -28.644 1.00 84.19 200 GLN A O 1
ATOM 1451 N N . TYR A 1 201 ? 16.437 6.237 -29.939 1.00 84.31 201 TYR A N 1
ATOM 1452 C CA . TYR A 1 201 ? 16.587 7.226 -28.867 1.00 84.31 201 TYR A CA 1
ATOM 1453 C C . TYR A 1 201 ? 15.240 7.750 -28.3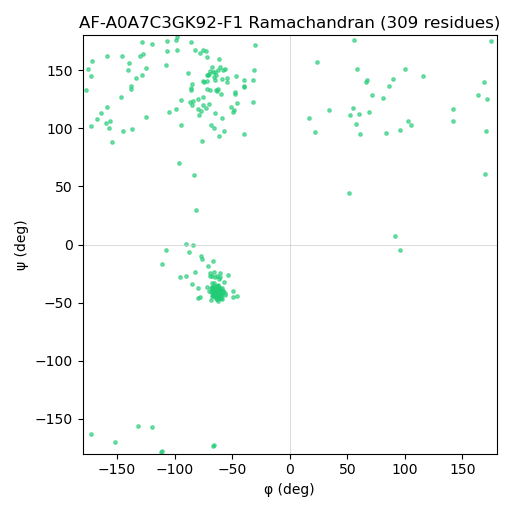77 1.00 84.31 201 TYR A C 1
ATOM 1455 O O . TYR A 1 201 ? 15.021 7.814 -27.171 1.00 84.31 201 TYR A O 1
ATOM 1463 N N . ALA A 1 202 ? 14.313 8.050 -29.291 1.00 87.25 202 ALA A N 1
ATOM 1464 C CA . ALA A 1 202 ? 12.963 8.457 -28.917 1.00 87.25 202 ALA A CA 1
ATOM 1465 C C . ALA A 1 202 ? 12.218 7.355 -28.138 1.00 87.25 202 ALA A C 1
ATOM 1467 O O . ALA A 1 202 ? 11.485 7.658 -27.200 1.00 87.25 202 ALA A O 1
ATOM 1468 N N . ALA A 1 203 ? 12.410 6.078 -28.484 1.00 88.69 203 ALA A N 1
ATOM 1469 C CA . ALA A 1 203 ? 11.810 4.956 -27.763 1.00 88.69 203 ALA A CA 1
ATOM 1470 C C . ALA A 1 203 ? 12.398 4.789 -26.351 1.00 88.69 203 ALA A C 1
ATOM 1472 O O . ALA A 1 203 ? 11.641 4.707 -25.385 1.00 88.69 203 ALA A O 1
ATOM 1473 N N . THR A 1 204 ? 13.725 4.818 -26.208 1.00 90.19 204 THR A N 1
ATOM 1474 C CA . THR A 1 204 ? 14.392 4.745 -24.898 1.00 90.19 204 THR A CA 1
ATOM 1475 C C . THR A 1 204 ? 14.026 5.940 -24.020 1.00 90.19 204 THR A C 1
ATOM 1477 O O . THR A 1 204 ? 13.784 5.783 -22.827 1.00 90.19 204 THR A O 1
ATOM 1480 N N . GLN A 1 205 ? 13.918 7.138 -24.599 1.00 89.88 205 GLN A N 1
ATOM 1481 C CA . GLN A 1 205 ? 13.524 8.336 -23.860 1.00 89.88 205 GLN A CA 1
ATOM 1482 C C . GLN A 1 205 ? 12.074 8.247 -23.359 1.00 89.88 205 GLN A C 1
ATOM 1484 O O . GLN A 1 205 ? 11.807 8.630 -22.223 1.00 89.88 205 GLN A O 1
ATOM 1489 N N . ARG A 1 206 ? 11.156 7.667 -24.149 1.00 91.81 206 ARG A N 1
ATOM 1490 C CA . ARG A 1 206 ? 9.794 7.353 -23.682 1.00 91.81 206 ARG A CA 1
ATOM 1491 C C . ARG A 1 206 ? 9.800 6.335 -22.549 1.00 91.81 206 ARG A C 1
ATOM 1493 O O . ARG A 1 206 ? 9.068 6.508 -21.585 1.00 91.81 206 ARG A O 1
ATOM 1500 N N . GLN A 1 207 ? 10.635 5.302 -22.632 1.00 93.38 207 GLN A N 1
ATOM 1501 C CA . GLN A 1 207 ? 10.736 4.308 -21.564 1.00 93.38 207 GLN A CA 1
ATOM 1502 C C . GLN A 1 207 ? 11.217 4.934 -20.248 1.00 93.38 207 GLN A C 1
ATOM 1504 O O . GLN A 1 207 ? 10.660 4.642 -19.194 1.00 93.38 207 GLN A O 1
ATOM 1509 N N . VAL A 1 208 ? 12.200 5.837 -20.305 1.00 93.75 208 VAL A N 1
ATOM 1510 C CA . VAL A 1 2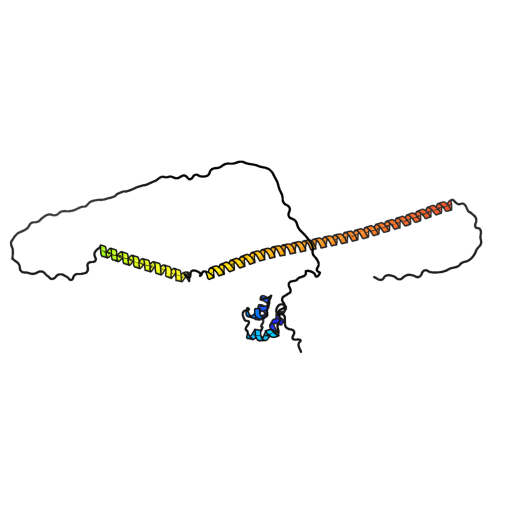08 ? 12.660 6.584 -19.123 1.00 93.75 208 VAL A CA 1
ATOM 1511 C C . VAL A 1 208 ? 11.549 7.473 -18.558 1.00 93.75 208 VAL A C 1
ATOM 1513 O O . VAL A 1 208 ? 11.405 7.547 -17.342 1.00 93.75 208 VAL A O 1
ATOM 1516 N N . GLN A 1 209 ? 10.739 8.108 -19.410 1.00 94.00 209 GLN A N 1
ATOM 1517 C CA . GLN A 1 209 ? 9.591 8.904 -18.960 1.00 94.00 209 GLN A CA 1
ATOM 1518 C C . GLN A 1 209 ? 8.538 8.045 -18.248 1.00 94.00 209 GLN A C 1
ATOM 1520 O O . GLN A 1 209 ? 8.100 8.415 -17.165 1.00 94.00 209 GLN A O 1
ATOM 1525 N N . VAL A 1 210 ? 8.200 6.874 -18.796 1.00 95.81 210 VAL A N 1
ATOM 1526 C CA . VAL A 1 210 ? 7.260 5.939 -18.154 1.00 95.81 210 VAL A CA 1
ATOM 1527 C C . VAL A 1 210 ? 7.803 5.447 -16.812 1.00 95.81 210 VAL A C 1
ATOM 1529 O O . VAL A 1 210 ? 7.077 5.462 -15.825 1.00 95.81 210 VAL A O 1
ATOM 1532 N N . MET A 1 211 ? 9.090 5.088 -16.728 1.00 91.62 211 MET A N 1
ATOM 1533 C CA . MET A 1 211 ? 9.688 4.684 -15.448 1.00 91.62 211 MET A CA 1
ATOM 1534 C C . MET A 1 211 ? 9.675 5.815 -14.411 1.00 91.62 211 MET A C 1
ATOM 1536 O O . MET A 1 211 ? 9.491 5.550 -13.226 1.00 91.62 211 MET A O 1
ATOM 1540 N N . GLN A 1 212 ? 9.859 7.073 -14.823 1.00 93.44 212 GLN A N 1
ATOM 1541 C CA . GLN A 1 212 ? 9.741 8.208 -13.902 1.00 93.44 212 GLN A CA 1
ATOM 1542 C C . GLN A 1 212 ? 8.309 8.374 -13.393 1.00 93.44 212 GLN A C 1
ATOM 1544 O O . GLN A 1 212 ? 8.110 8.576 -12.197 1.00 93.44 212 GLN A O 1
ATOM 1549 N N . GLU A 1 213 ? 7.319 8.226 -14.270 1.00 95.50 213 GLU A N 1
ATOM 1550 C CA . GLU A 1 213 ? 5.910 8.291 -13.889 1.00 95.50 213 GLU A CA 1
ATOM 1551 C C . GLU A 1 213 ? 5.526 7.150 -12.932 1.00 95.50 213 GLU A C 1
ATOM 1553 O O . GLU A 1 213 ? 4.854 7.383 -11.926 1.00 95.50 213 GLU A O 1
ATOM 1558 N N . GLU A 1 214 ? 6.027 5.935 -13.168 1.00 94.56 214 GLU A N 1
ATOM 1559 C CA . GLU A 1 214 ? 5.858 4.799 -12.256 1.00 94.56 214 GLU A CA 1
ATOM 1560 C C . GLU A 1 214 ? 6.476 5.061 -10.878 1.00 94.56 214 GLU A C 1
ATOM 1562 O O . GLU A 1 214 ? 5.859 4.736 -9.863 1.00 94.56 214 GLU A O 1
ATOM 1567 N N . ILE A 1 215 ? 7.661 5.679 -10.811 1.00 96.38 215 ILE A N 1
ATOM 1568 C CA . ILE A 1 215 ? 8.294 6.049 -9.535 1.00 96.38 215 ILE A CA 1
ATOM 1569 C C . ILE A 1 215 ? 7.417 7.048 -8.778 1.00 96.38 215 ILE A C 1
ATOM 1571 O O . ILE A 1 215 ? 7.173 6.857 -7.585 1.00 96.38 215 ILE A O 1
ATOM 1575 N N . THR A 1 216 ? 6.897 8.073 -9.455 1.00 96.19 216 THR A N 1
ATOM 1576 C CA . THR A 1 216 ? 5.988 9.044 -8.833 1.00 96.19 216 THR A CA 1
ATOM 1577 C C . THR A 1 216 ? 4.706 8.369 -8.343 1.00 96.19 216 THR A C 1
ATOM 1579 O O . THR A 1 216 ? 4.267 8.614 -7.220 1.00 96.19 216 THR A O 1
ATOM 1582 N N . GLN A 1 217 ? 4.126 7.452 -9.120 1.00 96.50 217 GLN A N 1
ATOM 1583 C CA . GLN A 1 217 ? 2.947 6.697 -8.686 1.00 96.50 217 GLN A CA 1
ATOM 1584 C C . GLN A 1 217 ? 3.242 5.774 -7.496 1.00 96.50 217 GLN A C 1
ATOM 1586 O O . GLN A 1 217 ? 2.416 5.660 -6.588 1.00 96.50 217 GLN A O 1
ATOM 1591 N N . LEU A 1 218 ? 4.407 5.122 -7.466 1.00 96.94 218 LEU A N 1
ATOM 1592 C CA . LEU A 1 218 ? 4.833 4.298 -6.334 1.00 96.94 218 LEU A CA 1
ATOM 1593 C C . LEU A 1 218 ? 5.010 5.134 -5.064 1.00 96.94 218 LEU A C 1
ATOM 1595 O O . LEU A 1 218 ? 4.597 4.690 -3.993 1.00 96.94 218 LEU A O 1
ATOM 1599 N N . GLN A 1 219 ? 5.555 6.347 -5.180 1.00 96.00 219 GLN A N 1
ATOM 1600 C CA . GLN A 1 219 ? 5.664 7.285 -4.060 1.00 96.00 219 GLN A CA 1
ATOM 1601 C C . GLN A 1 219 ? 4.281 7.677 -3.523 1.00 96.00 219 GLN A C 1
ATOM 1603 O O . GLN A 1 219 ? 4.026 7.515 -2.332 1.00 96.00 219 GLN A O 1
ATOM 1608 N N . MET A 1 220 ? 3.347 8.054 -4.401 1.00 96.00 220 MET A N 1
ATOM 1609 C CA . MET A 1 220 ? 1.966 8.376 -4.009 1.00 96.00 220 MET A CA 1
ATOM 1610 C C . MET A 1 220 ? 1.249 7.190 -3.339 1.00 96.00 220 MET A C 1
ATOM 1612 O O . MET A 1 220 ? 0.520 7.357 -2.356 1.00 96.00 220 MET A O 1
ATOM 1616 N N . ARG A 1 221 ? 1.464 5.960 -3.832 1.00 97.81 221 ARG A N 1
ATOM 1617 C CA . ARG A 1 221 ? 0.921 4.743 -3.200 1.00 97.81 221 ARG A CA 1
ATOM 1618 C C . ARG A 1 221 ? 1.518 4.502 -1.816 1.00 97.81 221 ARG A C 1
ATOM 1620 O O . ARG A 1 221 ? 0.783 4.113 -0.912 1.00 97.81 221 ARG A O 1
ATOM 1627 N N . ALA A 1 222 ? 2.816 4.736 -1.634 1.00 97.69 222 ALA A N 1
ATOM 1628 C CA . ALA A 1 222 ? 3.466 4.593 -0.334 1.00 97.69 222 ALA A CA 1
ATOM 1629 C C . ALA A 1 222 ? 2.911 5.597 0.688 1.00 97.69 222 ALA A C 1
ATOM 1631 O O . ALA A 1 222 ? 2.588 5.205 1.809 1.00 97.69 222 ALA A O 1
ATOM 1632 N N . GLU A 1 223 ? 2.718 6.856 0.292 1.00 97.31 223 GLU A N 1
ATOM 1633 C CA . GLU A 1 223 ? 2.094 7.879 1.140 1.00 97.31 223 GLU A CA 1
ATOM 1634 C C . GLU A 1 223 ? 0.649 7.516 1.505 1.00 97.31 223 GLU A C 1
ATOM 1636 O O . GLU A 1 223 ? 0.238 7.640 2.660 1.00 97.31 223 GLU A O 1
ATOM 1641 N N . THR A 1 224 ? -0.112 6.989 0.543 1.00 97.88 224 THR A N 1
ATOM 1642 C CA . THR A 1 224 ? -1.485 6.519 0.780 1.00 97.88 224 THR A CA 1
ATOM 1643 C C . THR A 1 224 ? -1.513 5.380 1.800 1.00 97.88 224 THR A C 1
ATOM 1645 O O . THR A 1 224 ? -2.297 5.421 2.746 1.00 97.88 224 THR A O 1
ATOM 1648 N N . LEU A 1 225 ? -0.625 4.389 1.661 1.00 97.69 225 LEU A N 1
ATOM 1649 C CA . LEU A 1 225 ? -0.506 3.287 2.620 1.00 97.69 225 LEU A CA 1
ATOM 1650 C C . LEU A 1 225 ? -0.112 3.788 4.015 1.00 97.69 225 LEU A C 1
ATOM 1652 O O . LEU A 1 225 ? -0.658 3.325 5.014 1.00 97.69 225 LEU A O 1
ATOM 1656 N N . GLN A 1 226 ? 0.798 4.759 4.105 1.00 97.38 226 GLN A N 1
ATOM 1657 C CA . GLN A 1 226 ? 1.164 5.369 5.386 1.00 97.38 226 GLN A CA 1
ATOM 1658 C C . GLN A 1 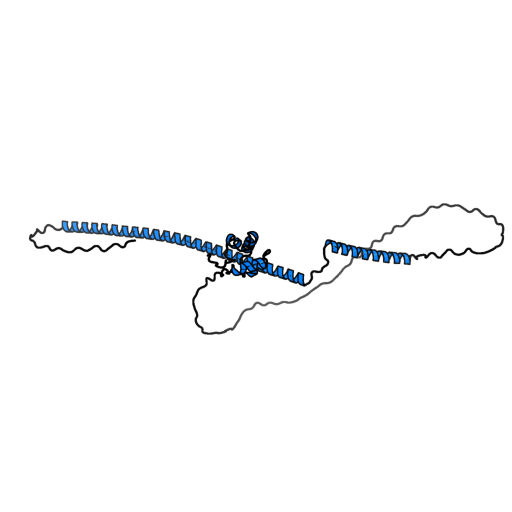226 ? -0.022 6.081 6.040 1.00 97.38 226 GLN A C 1
ATOM 1660 O O . GLN A 1 226 ? -0.223 5.950 7.250 1.00 97.38 226 GLN A O 1
ATOM 1665 N N . ARG A 1 227 ? -0.837 6.788 5.250 1.00 97.88 227 ARG A N 1
ATOM 1666 C CA . ARG A 1 227 ? -2.046 7.446 5.748 1.00 97.88 227 ARG A CA 1
ATOM 1667 C C . ARG A 1 227 ? -3.068 6.436 6.257 1.00 97.88 227 ARG A C 1
ATOM 1669 O O . ARG A 1 227 ? -3.510 6.562 7.393 1.00 97.88 227 ARG A O 1
ATOM 1676 N N . GLN A 1 228 ? -3.316 5.369 5.499 1.00 97.75 228 GLN A N 1
ATOM 1677 C CA . GLN A 1 228 ? -4.182 4.266 5.928 1.00 97.75 228 GLN A CA 1
ATOM 1678 C C . GLN A 1 228 ? -3.719 3.640 7.250 1.00 97.75 228 GLN A C 1
ATOM 1680 O O . GLN A 1 228 ? -4.534 3.370 8.128 1.00 97.75 228 GLN A O 1
ATOM 1685 N N . VAL A 1 229 ? -2.411 3.442 7.442 1.00 98.19 229 VAL A N 1
ATOM 1686 C CA . VAL A 1 229 ? -1.868 2.926 8.711 1.00 98.19 229 VAL A CA 1
ATOM 1687 C C . VAL A 1 229 ? -2.093 3.907 9.866 1.00 98.19 229 VAL A C 1
ATOM 1689 O O . VAL A 1 229 ? -2.434 3.486 10.974 1.00 98.19 229 VAL A O 1
ATOM 1692 N N . SER A 1 230 ? -1.918 5.208 9.629 1.00 97.69 230 SER A N 1
ATOM 1693 C CA . SER A 1 230 ? -2.203 6.238 10.632 1.00 97.69 230 SER A CA 1
ATOM 1694 C C . SER A 1 230 ? -3.683 6.249 11.022 1.00 97.69 230 SER A C 1
ATOM 1696 O O . SER A 1 230 ? -4.002 6.306 12.211 1.00 97.69 230 SER A O 1
ATOM 1698 N N . ASP A 1 231 ? -4.578 6.124 10.045 1.00 97.62 231 ASP A N 1
ATOM 1699 C CA . ASP A 1 231 ? -6.022 6.074 10.272 1.00 97.62 231 ASP A CA 1
ATOM 1700 C C . ASP A 1 231 ? -6.409 4.813 11.063 1.00 97.62 231 ASP A C 1
ATOM 1702 O O . ASP A 1 231 ? -7.138 4.898 12.051 1.00 97.62 231 ASP A O 1
ATOM 1706 N N . LEU A 1 232 ? -5.828 3.651 10.739 1.00 97.69 232 LEU A N 1
ATOM 1707 C CA . LEU A 1 232 ? -6.009 2.418 11.519 1.00 97.69 232 LEU A CA 1
ATOM 1708 C C . LEU A 1 232 ? -5.541 2.574 12.973 1.00 97.69 232 LEU A C 1
ATOM 1710 O O . LEU A 1 232 ? -6.196 2.091 13.900 1.00 97.69 232 LEU A O 1
ATOM 1714 N N . LYS A 1 233 ? -4.424 3.273 13.202 1.00 97.25 233 LYS A N 1
ATOM 1715 C CA . LYS A 1 233 ? -3.941 3.575 14.557 1.00 97.25 233 LYS A CA 1
ATOM 1716 C C . LYS A 1 233 ? -4.902 4.509 15.298 1.00 97.25 233 LYS A C 1
ATOM 1718 O O . LYS A 1 233 ? -5.118 4.320 16.497 1.00 97.25 233 LYS A O 1
ATOM 1723 N N . ALA A 1 234 ? -5.480 5.492 14.609 1.00 97.81 234 ALA A N 1
ATOM 1724 C CA . ALA A 1 234 ? -6.484 6.381 15.184 1.00 97.81 234 ALA A CA 1
ATOM 1725 C C . ALA A 1 234 ? -7.744 5.603 15.597 1.00 97.81 234 ALA A C 1
ATOM 1727 O O . ALA A 1 234 ? -8.199 5.746 16.733 1.00 97.81 234 ALA A O 1
ATOM 1728 N N . VAL A 1 235 ? -8.231 4.695 14.745 1.00 98.19 235 VAL A N 1
ATOM 1729 C CA . VAL A 1 235 ? -9.355 3.796 15.064 1.00 98.19 235 VAL A CA 1
ATOM 1730 C C . VAL A 1 235 ? -9.035 2.921 16.280 1.00 98.19 235 VAL A C 1
ATOM 1732 O O . VAL A 1 235 ? -9.847 2.819 17.197 1.00 98.19 235 VAL A O 1
ATOM 1735 N N . ALA A 1 236 ? -7.833 2.343 16.358 1.00 96.81 236 ALA A N 1
ATOM 1736 C CA . ALA A 1 236 ? -7.424 1.553 17.522 1.00 96.81 236 ALA A CA 1
ATOM 1737 C C . ALA A 1 236 ? -7.421 2.382 18.822 1.00 96.81 236 ALA A C 1
ATOM 1739 O O . ALA A 1 236 ? -7.849 1.905 19.875 1.00 96.81 236 ALA A O 1
ATOM 1740 N N . SER A 1 237 ? -6.989 3.644 18.752 1.00 97.44 237 SER A N 1
ATOM 1741 C CA . SER A 1 237 ? -7.071 4.568 19.887 1.00 97.44 237 SER A CA 1
ATOM 1742 C C . SER A 1 237 ? -8.518 4.860 20.283 1.00 97.44 237 SER A C 1
ATOM 1744 O O . SER A 1 237 ? -8.829 4.889 21.472 1.00 97.44 237 SER A O 1
ATOM 1746 N N . GLN A 1 238 ? -9.409 5.052 19.310 1.00 97.38 238 GLN A N 1
ATOM 1747 C CA . GLN A 1 238 ? -10.829 5.303 19.558 1.00 97.38 238 GLN A CA 1
ATOM 1748 C C . GLN A 1 238 ? -11.503 4.112 20.255 1.00 97.38 238 GLN A C 1
ATOM 1750 O O . GLN A 1 238 ? -12.294 4.304 21.176 1.00 97.38 238 GLN A O 1
ATOM 1755 N N . VAL A 1 239 ? -11.143 2.880 19.885 1.00 98.25 239 VAL A N 1
ATOM 1756 C CA . VAL A 1 239 ? -11.626 1.665 20.560 1.00 98.25 239 VAL A CA 1
ATOM 1757 C C . VAL A 1 239 ? -11.153 1.610 22.015 1.00 98.25 239 VAL A C 1
ATOM 1759 O O . VAL A 1 239 ? -11.957 1.333 22.906 1.00 98.25 239 VAL A O 1
ATOM 1762 N N . ASN A 1 240 ? -9.885 1.932 22.288 1.00 97.31 240 ASN A N 1
ATOM 1763 C CA . ASN A 1 240 ? -9.392 2.008 23.667 1.00 97.31 240 ASN A CA 1
ATOM 1764 C C . ASN A 1 240 ? -10.137 3.079 24.477 1.00 97.31 240 ASN A C 1
ATOM 1766 O O . ASN A 1 240 ? -10.560 2.811 25.599 1.00 97.31 240 ASN A O 1
ATOM 1770 N N . GLN A 1 241 ? -10.376 4.257 23.894 1.00 97.12 241 GLN A N 1
ATOM 1771 C CA . GLN A 1 241 ? -11.168 5.312 24.535 1.00 97.12 241 GLN A CA 1
ATOM 1772 C C . GLN A 1 241 ? -12.604 4.861 24.830 1.00 97.12 241 GLN A C 1
ATOM 1774 O O . GLN A 1 241 ? -13.125 5.157 25.905 1.00 97.12 241 GLN A O 1
ATOM 1779 N N . LEU A 1 242 ? -13.238 4.117 23.918 1.00 98.25 242 LEU A N 1
ATOM 1780 C CA . LEU A 1 242 ? -14.574 3.560 24.129 1.00 98.25 242 LEU A CA 1
ATOM 1781 C C . LEU A 1 242 ? -14.583 2.540 25.276 1.00 98.25 242 LEU A C 1
ATOM 1783 O O . LEU A 1 242 ? -15.479 2.578 26.118 1.00 98.25 242 LEU A O 1
ATOM 1787 N N . SER A 1 243 ? -13.565 1.679 25.354 1.00 97.44 243 SER A N 1
ATOM 1788 C CA . SER A 1 243 ? -13.400 0.732 26.463 1.00 97.44 243 SER A CA 1
ATOM 1789 C C . SER A 1 243 ? -13.231 1.450 27.803 1.00 97.44 243 SER A C 1
ATOM 1791 O O . SER A 1 243 ? -13.858 1.069 28.790 1.00 97.44 243 SER A O 1
ATOM 1793 N N . GLU A 1 244 ? -12.416 2.505 27.864 1.00 97.94 244 GLU A N 1
ATOM 1794 C CA . GLU A 1 244 ? -12.285 3.306 29.084 1.00 97.94 244 GLU A CA 1
ATOM 1795 C C . GLU A 1 244 ? -13.590 4.034 29.432 1.00 97.94 244 GLU A C 1
ATOM 1797 O O . GLU A 1 244 ? -13.953 4.141 30.602 1.00 97.94 244 GLU A O 1
ATOM 1802 N N . GLY A 1 245 ? -14.313 4.542 28.430 1.00 97.62 245 GLY A N 1
ATOM 1803 C CA . GLY A 1 245 ? -15.632 5.147 28.610 1.00 97.62 245 GLY A CA 1
ATOM 1804 C C . GLY A 1 245 ? -16.632 4.163 29.217 1.00 97.62 245 GLY A C 1
ATOM 1805 O O . GLY A 1 245 ? -17.342 4.512 30.158 1.00 97.62 245 GLY A O 1
ATOM 1806 N N . GLN A 1 246 ? -16.624 2.914 28.749 1.00 97.75 246 GLN A N 1
ATOM 1807 C CA . GLN A 1 246 ? -17.462 1.846 29.286 1.00 97.75 246 GLN A CA 1
ATOM 1808 C C . GLN A 1 246 ? -17.093 1.500 30.737 1.00 97.75 246 GLN A C 1
ATOM 1810 O O . GLN A 1 246 ? -17.985 1.342 31.568 1.00 97.75 246 GLN A O 1
ATOM 1815 N N . GLN A 1 247 ? -15.801 1.466 31.076 1.00 97.75 247 GLN A N 1
ATOM 1816 C CA . GLN A 1 247 ? -15.353 1.271 32.461 1.00 97.75 247 GLN A CA 1
ATOM 1817 C C . GLN A 1 247 ? -15.788 2.420 33.378 1.00 97.75 247 GLN A C 1
ATOM 1819 O O . GLN A 1 247 ? -16.302 2.171 34.468 1.00 97.75 247 GLN A O 1
ATOM 1824 N N . ARG A 1 248 ? -15.645 3.675 32.931 1.00 98.12 248 ARG A N 1
ATOM 1825 C CA . ARG A 1 248 ? -16.110 4.851 33.687 1.00 98.12 248 ARG A CA 1
ATOM 1826 C C . ARG A 1 248 ? -17.621 4.820 33.894 1.00 98.12 248 ARG A C 1
ATOM 1828 O O . ARG A 1 248 ? -18.077 5.093 34.998 1.00 98.12 248 ARG A O 1
ATOM 1835 N N . LEU A 1 249 ? -18.387 4.454 32.866 1.00 98.25 249 LEU A N 1
ATOM 1836 C CA . LEU A 1 249 ? -19.839 4.326 32.972 1.00 98.25 249 LEU A CA 1
ATOM 1837 C C . LEU A 1 249 ? -20.227 3.232 33.975 1.00 98.25 249 LEU A C 1
ATOM 1839 O O . LEU A 1 249 ? -21.104 3.445 34.805 1.00 98.25 249 LEU A O 1
ATOM 1843 N N . GLN A 1 250 ? -19.538 2.087 33.955 1.00 97.31 250 GLN A N 1
ATOM 1844 C CA . GLN A 1 250 ? -19.768 1.014 34.922 1.00 97.31 250 GLN A CA 1
ATOM 1845 C C . GLN A 1 250 ? -19.479 1.474 36.356 1.00 97.31 250 GLN A C 1
ATOM 1847 O O . GLN A 1 250 ? -20.229 1.147 37.275 1.00 97.31 250 GLN A O 1
ATOM 1852 N N . GLN A 1 251 ? -18.415 2.254 36.545 1.00 98.12 251 GLN A N 1
ATOM 1853 C CA . GLN A 1 251 ? -18.075 2.813 37.846 1.00 98.12 251 GLN A CA 1
ATOM 1854 C C . GLN A 1 251 ? -19.123 3.827 38.317 1.00 98.12 251 GLN A C 1
ATOM 1856 O O . GLN A 1 251 ? -19.607 3.704 39.433 1.00 98.12 251 GLN A O 1
ATOM 1861 N N . GLN A 1 252 ? -19.580 4.726 37.442 1.00 97.88 252 GLN A N 1
ATOM 1862 C CA . GLN A 1 252 ? -20.675 5.650 37.754 1.00 97.88 252 GLN A CA 1
ATOM 1863 C C . GLN A 1 252 ? -21.964 4.923 38.149 1.00 97.88 252 GLN A C 1
ATOM 1865 O O . GLN A 1 252 ? -22.648 5.351 39.074 1.00 97.88 252 GLN A O 1
ATOM 1870 N N . VAL A 1 253 ? -22.304 3.819 37.478 1.00 98.44 253 VAL A N 1
ATOM 1871 C CA . VAL A 1 253 ? -23.473 3.004 37.842 1.00 98.44 253 VAL A CA 1
ATOM 1872 C C . VAL A 1 253 ? -23.312 2.406 39.240 1.00 98.44 253 VAL A C 1
ATOM 1874 O O . VAL A 1 253 ? -24.258 2.447 40.025 1.00 98.44 253 VAL A O 1
ATOM 1877 N N . ASN A 1 254 ? -22.126 1.890 39.571 1.00 98.19 254 ASN A N 1
ATOM 1878 C CA . ASN A 1 254 ? -21.847 1.361 40.906 1.00 98.19 254 ASN A CA 1
ATOM 1879 C C . ASN A 1 254 ? -21.927 2.461 41.977 1.00 98.19 254 ASN A C 1
ATOM 1881 O O . ASN A 1 254 ? -22.574 2.259 43.003 1.00 98.19 254 ASN A O 1
ATOM 1885 N N . ASP A 1 255 ? -21.354 3.634 41.707 1.00 98.12 255 ASP A N 1
ATOM 1886 C CA . ASP A 1 255 ? -21.377 4.779 42.623 1.00 98.12 255 ASP A CA 1
ATOM 1887 C C . ASP A 1 255 ? -22.816 5.271 42.864 1.00 98.12 255 ASP A C 1
ATOM 1889 O O . ASP A 1 255 ? -23.211 5.561 43.995 1.00 98.12 255 ASP A O 1
ATOM 1893 N N . VAL A 1 256 ? -23.645 5.323 41.812 1.00 98.44 256 VAL A N 1
ATOM 1894 C CA . VAL A 1 256 ? -25.072 5.666 41.928 1.00 98.44 256 VAL A CA 1
ATOM 1895 C C . VAL A 1 256 ? -25.823 4.611 42.738 1.00 98.44 256 VAL A C 1
ATOM 1897 O O . VAL A 1 256 ? -26.640 4.971 43.587 1.00 98.44 256 VAL A O 1
ATOM 1900 N N . ALA A 1 257 ? -25.553 3.322 42.519 1.00 97.69 257 ALA A N 1
ATOM 1901 C CA . ALA A 1 257 ? -26.175 2.249 43.292 1.00 97.69 257 ALA A CA 1
ATOM 1902 C C . ALA A 1 257 ? -25.838 2.361 44.789 1.00 97.69 257 ALA A C 1
ATOM 1904 O O . ALA A 1 257 ? -26.725 2.223 45.636 1.00 97.69 257 ALA A O 1
ATOM 1905 N N . GLU A 1 258 ? -24.586 2.683 45.120 1.00 98.25 258 GLU A N 1
ATOM 1906 C CA . GLU A 1 258 ? -24.148 2.906 46.498 1.00 98.25 258 GLU A CA 1
ATOM 1907 C C . GLU A 1 258 ? -24.803 4.151 47.116 1.00 98.25 258 GLU A C 1
ATOM 1909 O O . GLU A 1 258 ? -25.302 4.098 48.244 1.00 98.25 258 GLU A O 1
ATOM 1914 N N . ALA A 1 259 ? -24.902 5.252 46.366 1.00 98.00 259 ALA A N 1
ATOM 1915 C CA . ALA A 1 259 ? -25.589 6.462 46.814 1.00 98.00 259 ALA A CA 1
ATOM 1916 C C . ALA A 1 259 ? -27.078 6.207 47.105 1.00 98.00 259 ALA A C 1
ATOM 1918 O O . ALA A 1 259 ? -27.601 6.665 48.125 1.00 98.00 259 ALA A O 1
ATOM 1919 N N . VAL A 1 260 ? -27.760 5.439 46.250 1.00 98.44 260 VAL A N 1
ATOM 1920 C CA . VAL A 1 260 ? -29.159 5.042 46.469 1.00 98.44 260 VAL A CA 1
ATOM 1921 C C . VAL A 1 260 ? -29.290 4.203 47.740 1.00 98.44 260 VAL A C 1
ATOM 1923 O O . VAL A 1 260 ? -30.170 4.481 48.559 1.00 98.44 260 VAL A O 1
ATOM 1926 N N . ALA A 1 261 ? -28.402 3.228 47.951 1.00 97.81 261 ALA A N 1
ATOM 1927 C CA . ALA A 1 261 ? -28.397 2.415 49.167 1.00 97.81 261 ALA A CA 1
ATOM 1928 C C . ALA A 1 261 ? -28.177 3.272 50.429 1.00 97.81 261 ALA A C 1
ATOM 1930 O O . ALA A 1 261 ? -28.870 3.097 51.435 1.00 97.81 261 ALA A O 1
ATOM 1931 N N . ALA A 1 262 ? -27.273 4.253 50.371 1.00 97.69 262 ALA A N 1
ATOM 1932 C CA . ALA A 1 262 ? -27.020 5.174 51.477 1.00 97.69 262 ALA A CA 1
ATOM 1933 C C . ALA A 1 262 ? -28.242 6.051 51.810 1.00 97.69 262 ALA A C 1
ATOM 1935 O O . ALA A 1 262 ? -28.561 6.253 52.986 1.00 97.69 262 ALA A O 1
ATOM 1936 N N . VAL A 1 263 ? -28.959 6.541 50.793 1.00 98.25 263 VAL A N 1
ATOM 1937 C CA . VAL A 1 263 ? -30.197 7.318 50.979 1.00 98.25 263 VAL A CA 1
ATOM 1938 C C . VAL A 1 263 ? -31.290 6.462 51.622 1.00 98.25 263 VAL A C 1
ATOM 1940 O O . VAL A 1 263 ? -31.936 6.922 52.564 1.00 98.25 263 VAL A O 1
ATOM 1943 N N . GLN A 1 264 ? -31.464 5.212 51.180 1.00 97.31 264 GLN A N 1
ATOM 1944 C CA . GLN A 1 264 ? -32.425 4.282 51.786 1.00 97.31 264 GLN A CA 1
ATOM 1945 C C . GLN A 1 264 ? -32.098 4.016 53.262 1.00 97.31 264 GLN A C 1
ATOM 1947 O O . GLN A 1 264 ? -32.971 4.152 54.118 1.00 97.31 264 GLN A O 1
ATOM 1952 N N . ALA A 1 265 ? -30.830 3.758 53.588 1.00 97.38 265 ALA A N 1
ATOM 1953 C CA . ALA A 1 265 ? -30.396 3.556 54.970 1.00 97.38 265 ALA A CA 1
ATOM 1954 C C . ALA A 1 265 ? -30.614 4.803 55.853 1.00 97.38 265 ALA A C 1
ATOM 1956 O O . ALA A 1 265 ? -30.921 4.689 57.041 1.00 97.38 265 ALA A O 1
ATOM 1957 N N . SER A 1 266 ? -30.459 6.008 55.294 1.00 97.12 266 SER A N 1
ATOM 1958 C CA . SER A 1 266 ? -30.776 7.259 55.994 1.00 97.12 266 SER A CA 1
ATOM 1959 C C . SER A 1 266 ? -32.279 7.384 56.271 1.00 97.12 266 SER A C 1
ATOM 1961 O O . SER A 1 266 ? -32.674 7.739 57.383 1.00 97.12 266 SER A O 1
ATOM 1963 N N . ALA A 1 267 ? -33.120 7.020 55.298 1.00 97.81 267 ALA A N 1
ATOM 1964 C CA . ALA A 1 267 ? -34.572 7.016 55.454 1.00 97.81 267 ALA A CA 1
ATOM 1965 C C . ALA A 1 267 ? -35.038 6.019 56.531 1.00 97.81 267 ALA A C 1
ATOM 1967 O O . ALA A 1 267 ? -35.884 6.361 57.356 1.00 97.81 267 ALA A O 1
ATOM 1968 N N . GLU A 1 268 ? -34.453 4.819 56.590 1.00 97.50 268 GLU A N 1
ATOM 1969 C CA . GLU A 1 268 ? -34.741 3.836 57.645 1.00 97.50 268 GLU A CA 1
ATOM 1970 C C . GLU A 1 268 ? -34.383 4.363 59.038 1.00 97.50 268 GLU A C 1
ATOM 1972 O O . GLU A 1 268 ? -35.191 4.281 59.966 1.00 97.50 268 GLU A O 1
ATOM 1977 N N . LYS A 1 269 ? -33.200 4.970 59.186 1.00 97.00 269 LYS A N 1
ATOM 1978 C CA . LYS A 1 269 ? -32.770 5.591 60.450 1.00 97.00 269 LYS A CA 1
ATOM 1979 C C . LYS A 1 269 ? -33.678 6.747 60.853 1.00 97.00 269 LYS A C 1
ATOM 1981 O O . LYS A 1 269 ? -33.992 6.890 62.032 1.00 97.00 269 LYS A O 1
ATOM 1986 N N . PHE A 1 270 ? -34.108 7.559 59.892 1.00 98.00 270 PHE A N 1
ATOM 1987 C CA . PHE A 1 270 ? -35.043 8.650 60.135 1.00 98.00 270 PHE A CA 1
ATOM 1988 C C . PHE A 1 270 ? -36.407 8.130 60.605 1.00 98.00 270 PHE A C 1
ATOM 1990 O O . PHE A 1 270 ? -36.945 8.637 61.587 1.00 98.00 270 PHE A O 1
ATOM 1997 N N . ASN A 1 271 ? -36.933 7.074 59.980 1.00 97.12 271 ASN A N 1
ATOM 1998 C CA . ASN A 1 271 ? -38.166 6.427 60.431 1.00 97.12 271 ASN A CA 1
ATOM 1999 C C . ASN A 1 271 ? -38.027 5.874 61.857 1.00 97.12 271 ASN A C 1
ATOM 2001 O O . ASN A 1 271 ? -38.891 6.124 62.695 1.00 97.12 271 ASN A O 1
ATOM 2005 N N . ALA A 1 272 ? -36.918 5.193 62.165 1.00 97.06 272 ALA A N 1
ATOM 2006 C CA . ALA A 1 272 ? -36.643 4.704 63.517 1.00 97.06 272 ALA A CA 1
ATOM 2007 C C . ALA A 1 272 ? -36.548 5.850 64.543 1.00 97.06 272 ALA A C 1
ATOM 2009 O O . ALA A 1 272 ? -37.038 5.729 65.666 1.00 97.06 272 ALA A O 1
ATOM 2010 N N . PHE A 1 273 ? -35.964 6.984 64.152 1.00 97.44 273 PHE A N 1
ATOM 2011 C CA . PHE A 1 273 ? -35.921 8.191 64.973 1.00 97.44 273 PHE A CA 1
ATOM 2012 C C . PHE A 1 273 ? -37.325 8.755 65.246 1.00 97.44 273 PHE A C 1
ATOM 2014 O O . PHE A 1 273 ? -37.646 9.048 66.399 1.00 97.44 273 PHE A O 1
ATOM 2021 N N . LEU A 1 274 ? -38.177 8.866 64.218 1.00 97.56 274 LEU A N 1
ATOM 2022 C CA . LEU A 1 274 ? -39.564 9.318 64.380 1.00 97.56 274 LEU A CA 1
ATOM 2023 C C . LEU A 1 274 ? -40.367 8.389 65.299 1.00 97.56 274 LEU A C 1
ATOM 2025 O O . LEU A 1 274 ? -41.108 8.877 66.152 1.00 97.56 274 LEU A O 1
ATOM 2029 N N . GLN A 1 275 ? -40.184 7.072 65.172 1.00 96.31 275 GLN A N 1
ATOM 2030 C CA . GLN A 1 275 ? -40.803 6.078 66.053 1.00 96.31 275 GLN A CA 1
ATOM 2031 C C . GLN A 1 275 ? -40.402 6.310 67.520 1.00 96.31 275 GLN A C 1
ATOM 2033 O O . GLN A 1 275 ? -41.262 6.387 68.394 1.00 96.31 275 GLN A O 1
ATOM 2038 N N . GLY A 1 276 ? -39.106 6.517 67.785 1.00 95.56 276 GLY A N 1
ATOM 2039 C CA . GLY A 1 276 ? -38.611 6.803 69.134 1.00 95.56 276 GLY A CA 1
ATOM 2040 C C . GLY A 1 276 ? -39.158 8.111 69.718 1.00 95.56 276 GLY A C 1
ATOM 2041 O O . GLY A 1 276 ? -39.459 8.181 70.911 1.00 95.56 276 GLY A O 1
ATOM 2042 N N . LEU A 1 277 ? -39.343 9.141 68.884 1.00 96.38 277 LEU A N 1
ATOM 2043 C CA . LEU A 1 277 ? -39.989 10.387 69.303 1.00 96.38 277 LEU A CA 1
ATOM 2044 C C . LEU A 1 277 ? -41.463 10.154 69.680 1.00 96.38 277 LEU A C 1
ATOM 2046 O O . LEU A 1 277 ? -41.935 10.692 70.683 1.00 96.38 277 LEU A O 1
ATOM 2050 N N . GLN A 1 278 ? -42.181 9.342 68.898 1.00 93.69 278 GLN A N 1
ATOM 2051 C CA . GLN A 1 278 ? -43.580 9.003 69.157 1.00 93.69 278 GLN A CA 1
ATOM 2052 C C . GLN A 1 278 ? -43.753 8.219 70.466 1.00 93.69 278 GLN A C 1
ATOM 2054 O O . GLN A 1 278 ? -44.664 8.523 71.237 1.00 93.69 278 GLN A O 1
ATOM 2059 N N . ASP A 1 279 ? -42.857 7.278 70.763 1.00 94.88 279 ASP A N 1
ATOM 2060 C CA . ASP A 1 279 ? -42.875 6.524 72.021 1.00 94.88 279 ASP A CA 1
ATOM 2061 C C . ASP A 1 279 ? -42.649 7.428 73.245 1.00 94.88 279 ASP A C 1
ATOM 2063 O O . ASP A 1 279 ? -43.343 7.292 74.255 1.00 94.88 279 ASP A O 1
ATOM 2067 N N . LEU A 1 280 ? -41.739 8.406 73.147 1.00 92.38 280 LEU A N 1
ATOM 2068 C CA . LEU A 1 280 ? -41.506 9.410 74.195 1.00 92.38 280 LEU A CA 1
ATOM 2069 C C . LEU A 1 280 ? -42.730 10.302 74.434 1.00 92.38 280 LEU A C 1
ATOM 2071 O O . LEU A 1 280 ? -43.095 10.557 75.583 1.00 92.38 280 LEU A O 1
ATOM 2075 N N . LEU A 1 281 ? -43.378 10.760 73.360 1.00 91.19 281 LEU A N 1
ATOM 2076 C CA . LEU A 1 281 ? -44.612 11.548 73.434 1.00 91.19 281 LEU A CA 1
ATOM 2077 C C . LEU A 1 281 ? -45.752 10.756 74.088 1.00 91.19 281 LEU A C 1
ATOM 2079 O O . LEU A 1 281 ? -46.428 11.282 74.972 1.00 91.19 281 LEU A O 1
ATOM 2083 N N . ASN A 1 282 ? -45.928 9.485 73.719 1.00 89.25 282 ASN A N 1
ATOM 2084 C CA . ASN A 1 282 ? -46.931 8.608 74.326 1.00 89.25 282 ASN A CA 1
ATOM 2085 C C . ASN A 1 282 ? -46.627 8.327 75.808 1.00 89.25 282 ASN A C 1
ATOM 2087 O O . ASN A 1 282 ? -47.535 8.356 76.639 1.00 89.25 282 ASN A O 1
ATOM 2091 N N . GLY A 1 283 ? -45.356 8.117 76.164 1.00 82.19 283 GLY A N 1
ATOM 2092 C CA . GLY A 1 283 ? -44.925 7.873 77.545 1.00 82.19 283 GLY A CA 1
ATOM 2093 C C . GLY A 1 283 ? -45.123 9.064 78.492 1.00 82.19 283 GLY A C 1
ATOM 2094 O O . GLY A 1 283 ? -45.258 8.871 79.699 1.00 82.19 283 GLY A O 1
ATOM 2095 N N . LEU A 1 284 ? -45.187 10.288 77.961 1.00 74.88 284 LEU A N 1
ATOM 2096 C CA . LEU A 1 284 ? -45.459 11.510 78.727 1.00 74.88 284 LEU A CA 1
ATOM 2097 C C . LEU A 1 284 ? -46.957 11.816 78.882 1.00 74.88 284 LEU A C 1
ATOM 2099 O O . LEU A 1 284 ? -47.308 12.735 79.623 1.00 74.88 284 LEU A O 1
ATOM 2103 N N . SER A 1 285 ? -47.843 11.059 78.225 1.00 62.88 285 SER A N 1
ATOM 2104 C CA . SER A 1 285 ? -49.295 11.198 78.376 1.00 62.88 285 SER A CA 1
ATOM 2105 C C . SER A 1 285 ? -49.847 10.218 79.429 1.00 62.88 285 SER A C 1
ATOM 2107 O O . SER A 1 285 ? -49.985 9.026 79.152 1.00 62.88 285 SER A O 1
ATOM 2109 N N . PRO A 1 286 ? -50.175 10.659 80.661 1.00 55.53 286 PRO A N 1
ATOM 2110 C CA . PRO A 1 286 ? -50.823 9.788 81.634 1.00 55.53 286 PRO A CA 1
ATOM 2111 C C . PRO A 1 286 ? -52.287 9.535 81.237 1.00 55.53 286 PRO A C 1
ATOM 2113 O O . PRO A 1 286 ? -53.092 10.458 81.186 1.00 55.53 286 PRO A O 1
ATOM 2116 N N . THR A 1 287 ? -52.604 8.264 80.968 1.00 52.81 287 THR A N 1
ATOM 2117 C CA . THR A 1 287 ? -53.927 7.602 80.958 1.00 52.81 287 THR A CA 1
ATOM 2118 C C . THR A 1 287 ? -55.156 8.510 80.775 1.00 52.81 287 THR A C 1
ATOM 2120 O O . THR A 1 287 ? -55.739 8.983 81.749 1.00 52.81 287 THR A O 1
ATOM 2123 N N . ALA A 1 288 ? -55.649 8.629 79.540 1.00 44.34 288 ALA A N 1
ATOM 2124 C CA . ALA A 1 288 ? -57.085 8.778 79.314 1.00 44.34 288 ALA A CA 1
ATOM 2125 C C . ALA A 1 288 ? -57.696 7.367 79.237 1.00 44.34 288 ALA A C 1
ATOM 2127 O O . ALA A 1 288 ? -57.252 6.517 78.468 1.00 44.34 288 ALA A O 1
ATOM 2128 N N . THR A 1 289 ? -58.659 7.103 80.111 1.00 47.84 289 THR A N 1
ATOM 2129 C CA . THR A 1 289 ? -59.380 5.838 80.285 1.00 47.84 289 THR A CA 1
ATOM 2130 C C . THR A 1 289 ? -60.073 5.344 79.003 1.00 47.84 289 THR A C 1
ATOM 2132 O O . THR A 1 289 ? -60.506 6.153 78.181 1.00 47.84 289 THR A O 1
ATOM 2135 N N . PRO A 1 290 ? -60.249 4.018 78.833 1.00 59.44 290 PRO A N 1
ATOM 2136 C CA . PRO A 1 290 ? -60.942 3.459 77.680 1.00 59.44 290 PRO A CA 1
ATOM 2137 C C . PRO A 1 290 ? -62.455 3.673 77.828 1.00 59.44 290 PRO A C 1
ATOM 2139 O O . PRO A 1 290 ? -63.066 3.168 78.769 1.00 59.44 290 PRO A O 1
ATOM 2142 N N . SER A 1 291 ? -63.077 4.393 76.891 1.00 45.97 291 SER A N 1
ATOM 2143 C CA . SER A 1 291 ? -64.519 4.266 76.651 1.00 45.97 291 SER A CA 1
ATOM 2144 C C . SER A 1 291 ? -64.749 3.264 75.533 1.00 45.97 291 SER A C 1
ATOM 2146 O O . SER A 1 291 ? -64.189 3.353 74.444 1.00 45.97 291 SER A O 1
ATOM 2148 N N . THR A 1 292 ? -65.548 2.269 75.877 1.00 55.72 292 THR A N 1
ATOM 2149 C CA . THR A 1 292 ? -66.000 1.163 75.053 1.00 55.72 292 THR A CA 1
ATOM 2150 C C . THR A 1 292 ? -67.019 1.604 74.002 1.00 55.72 292 THR A C 1
ATOM 2152 O O . THR A 1 292 ? -67.715 2.604 74.167 1.00 55.72 292 THR A O 1
ATOM 2155 N N . SER A 1 293 ? -67.151 0.735 72.996 1.00 47.66 293 SER A N 1
ATOM 2156 C CA . SER A 1 293 ? -68.336 0.432 72.178 1.00 47.66 293 SER A CA 1
ATOM 2157 C C . SER A 1 293 ? -68.299 0.750 70.676 1.00 47.66 293 SER A C 1
ATOM 2159 O O . SER A 1 293 ? -67.611 1.664 70.231 1.00 47.66 293 SER A O 1
ATOM 2161 N N . PRO A 1 294 ? -68.966 -0.119 69.887 1.00 68.81 294 PRO A N 1
ATOM 2162 C CA . PRO A 1 294 ? -68.440 -0.705 68.653 1.00 68.81 294 PRO A CA 1
ATOM 2163 C C . PRO A 1 294 ? -69.109 -0.089 67.419 1.00 68.81 294 PRO A C 1
ATOM 2165 O O . PRO A 1 294 ? -70.083 0.637 67.587 1.00 68.81 294 PRO A O 1
ATOM 2168 N N . THR A 1 295 ? -68.669 -0.438 66.199 1.00 42.22 295 THR A 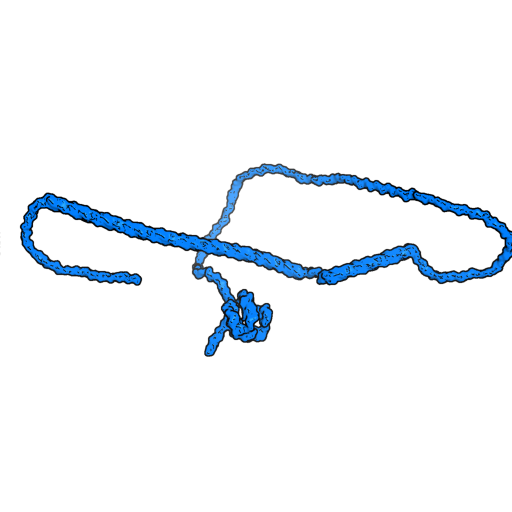N 1
ATOM 2169 C CA . THR A 1 295 ? -69.554 -0.723 65.038 1.00 42.22 295 THR A CA 1
ATOM 2170 C C . THR A 1 295 ? -68.772 -0.888 63.723 1.00 42.22 295 THR A C 1
ATOM 2172 O O . THR A 1 295 ? -68.041 -0.002 63.304 1.00 42.22 295 THR A O 1
ATOM 2175 N N . ALA A 1 296 ? -69.021 -2.042 63.096 1.00 42.41 296 ALA A N 1
ATOM 2176 C CA . ALA A 1 296 ? -69.031 -2.371 61.665 1.00 42.41 296 ALA A CA 1
ATOM 2177 C C . ALA A 1 296 ? -67.774 -2.211 60.778 1.00 42.41 296 ALA A C 1
ATOM 2179 O O . ALA A 1 296 ? -67.388 -1.132 60.342 1.00 42.41 296 ALA A O 1
ATOM 2180 N N . THR A 1 297 ? -67.278 -3.379 60.360 1.00 55.31 297 THR A N 1
ATOM 2181 C CA . THR A 1 297 ? -66.738 -3.713 59.026 1.00 55.31 297 THR A CA 1
ATOM 2182 C C . THR A 1 297 ? -67.554 -3.069 57.886 1.00 55.31 297 THR A C 1
ATOM 2184 O O . THR A 1 297 ? -68.784 -3.055 57.961 1.00 55.31 297 THR A O 1
ATOM 2187 N N . PRO A 1 298 ? -66.896 -2.583 56.814 1.00 56.38 298 PRO A N 1
ATOM 2188 C CA . PRO A 1 298 ? -66.811 -3.400 55.597 1.00 56.38 298 PRO A CA 1
ATOM 2189 C C . PRO A 1 298 ? -65.424 -3.390 54.910 1.00 56.38 298 PRO A C 1
ATOM 2191 O O . PRO A 1 298 ? -64.785 -2.359 54.737 1.00 56.38 298 PRO A O 1
ATOM 2194 N N . GLN A 1 299 ? -64.989 -4.579 54.488 1.00 55.06 299 GLN A N 1
ATOM 2195 C CA . GLN A 1 299 ? -64.098 -4.874 53.339 1.00 55.06 299 GLN A CA 1
ATOM 2196 C C . GLN A 1 299 ? -64.909 -4.664 52.019 1.00 55.06 299 GLN A C 1
ATOM 2198 O O . GLN A 1 299 ? -66.134 -4.663 52.183 1.00 55.06 299 GLN A O 1
ATOM 2203 N N . PRO A 1 300 ? -64.419 -4.578 50.736 1.00 65.56 300 PRO A N 1
ATOM 2204 C CA . PRO A 1 300 ? -63.103 -4.762 50.035 1.00 65.56 300 PRO A CA 1
ATOM 2205 C C . PRO A 1 300 ? -62.775 -3.559 49.053 1.00 65.56 300 PRO A C 1
ATOM 2207 O O . PRO A 1 300 ? -63.370 -2.508 49.282 1.00 65.56 300 PRO A O 1
ATOM 2210 N N . PRO A 1 301 ? -61.943 -3.612 47.957 1.00 58.88 301 PRO A N 1
ATOM 2211 C CA . PRO A 1 301 ? -61.197 -4.720 47.330 1.00 58.88 301 PRO A CA 1
ATOM 2212 C C . PRO A 1 301 ? -59.695 -4.518 47.030 1.00 58.88 301 PRO A C 1
ATOM 2214 O O . PRO A 1 301 ? -59.142 -3.429 46.940 1.00 58.88 301 PRO A O 1
ATOM 2217 N N . THR A 1 302 ? -59.087 -5.683 46.836 1.00 59.78 302 THR A N 1
ATOM 2218 C CA . THR A 1 302 ? -57.776 -6.061 46.302 1.00 59.78 302 THR A CA 1
ATOM 2219 C C . THR A 1 302 ? -57.303 -5.244 45.088 1.00 59.78 302 THR A C 1
ATOM 2221 O O . THR A 1 302 ? -58.063 -5.114 44.128 1.00 59.78 302 THR A O 1
ATOM 2224 N N . PRO A 1 303 ? -56.028 -4.812 45.027 1.00 58.91 303 PRO A N 1
ATOM 2225 C CA . PRO A 1 303 ? -55.392 -4.474 43.761 1.00 58.91 303 PRO A CA 1
ATOM 2226 C C . PRO A 1 303 ? -54.829 -5.733 43.075 1.00 58.91 303 PRO A C 1
ATOM 2228 O O . PRO A 1 303 ? -54.025 -6.476 43.635 1.00 58.91 303 PRO A O 1
ATOM 2231 N N . THR A 1 304 ? -55.287 -5.958 41.846 1.00 59.25 304 THR A N 1
ATOM 2232 C CA . THR A 1 304 ? -54.756 -6.894 40.844 1.00 59.25 304 THR A CA 1
ATOM 2233 C C . THR A 1 304 ? -53.259 -6.651 40.579 1.00 59.25 304 THR A C 1
ATOM 2235 O O . THR A 1 304 ? -52.863 -5.491 40.463 1.00 59.25 304 THR A O 1
ATOM 2238 N N . PRO A 1 305 ? -52.415 -7.689 40.415 1.00 64.50 305 PRO A N 1
ATOM 2239 C CA . PRO A 1 305 ? -51.037 -7.506 39.960 1.00 64.50 305 PRO A CA 1
ATOM 2240 C C . PRO A 1 305 ? -50.982 -7.211 38.448 1.00 64.50 305 PRO A C 1
ATOM 2242 O O . PRO A 1 305 ? -51.516 -7.973 37.642 1.00 64.50 305 PRO A O 1
ATOM 2245 N N . SER A 1 306 ? -50.317 -6.116 38.064 1.00 61.47 306 SER A N 1
ATOM 2246 C CA . SER A 1 306 ? -49.932 -5.846 36.668 1.00 61.47 306 SER A CA 1
ATOM 2247 C C . SER A 1 306 ? -48.797 -6.777 36.217 1.00 61.47 306 SER A C 1
ATOM 2249 O O . SER A 1 306 ? -47.927 -7.104 37.029 1.00 61.47 306 SER A O 1
ATOM 2251 N N . PRO A 1 307 ? -48.772 -7.196 34.938 1.00 65.62 307 PRO A N 1
ATOM 2252 C CA . PRO A 1 307 ? -47.789 -8.141 34.430 1.00 65.62 307 PRO A CA 1
ATOM 2253 C C . PRO A 1 307 ? -46.393 -7.527 34.244 1.00 65.62 307 PRO A C 1
ATOM 2255 O O . PRO A 1 307 ? -46.220 -6.411 33.758 1.00 65.62 307 PRO A O 1
ATOM 2258 N N . THR A 1 308 ? -45.412 -8.340 34.620 1.00 61.25 308 THR A N 1
ATOM 2259 C CA . THR A 1 308 ? -43.977 -8.303 34.328 1.00 61.25 308 THR A CA 1
ATOM 2260 C C . THR A 1 308 ? -43.637 -7.892 32.886 1.00 61.25 308 THR A C 1
ATOM 2262 O O . THR A 1 308 ? -44.206 -8.467 31.958 1.00 61.25 308 THR A O 1
ATOM 2265 N N . PRO A 1 309 ? -42.647 -7.008 32.658 1.00 65.06 309 PRO A N 1
ATOM 2266 C CA . PRO A 1 309 ? -41.927 -6.967 31.391 1.00 65.06 309 PRO A CA 1
ATOM 2267 C C . PRO A 1 309 ? -40.873 -8.090 31.365 1.00 65.06 309 PRO A C 1
ATOM 2269 O O . PRO A 1 309 ? -39.979 -8.146 32.209 1.00 65.06 309 PRO A O 1
ATOM 2272 N N . THR A 1 310 ? -41.031 -9.030 30.435 1.00 61.56 310 THR A N 1
ATOM 2273 C CA . THR A 1 310 ? -40.049 -10.081 30.106 1.00 61.56 310 THR A CA 1
ATOM 2274 C C . THR A 1 310 ? -38.827 -9.459 29.400 1.00 61.56 310 THR A C 1
ATOM 2276 O O . THR A 1 310 ? -39.018 -8.465 28.698 1.00 61.56 310 THR A O 1
ATOM 2279 N N . PRO A 1 311 ? -37.605 -9.999 29.601 1.00 66.69 311 PRO A N 1
ATOM 2280 C CA . PRO A 1 311 ? -36.380 -9.552 28.924 1.00 66.69 311 PRO A CA 1
ATOM 2281 C C . PRO A 1 311 ? -36.391 -9.756 27.405 1.00 66.69 311 PRO A C 1
ATOM 2283 O O . PRO A 1 311 ? -37.065 -10.703 26.934 1.00 66.69 311 PRO A O 1
#

pLDDT: mean 73.19, std 22.95, range [29.53, 98.44]

Nearest PDB structures (foldseek):
  2duy-assembly1_A  TM=9.374E-01  e=8.899E-05  Thermus thermophilus HB8
  2axt-assembly1_u  TM=7.487E-01  e=4.219E-03  Thermosynechococcus vestitus
  4yuu-assembly3_U2  TM=7.929E-01  e=6.899E-02  Cyanidium caldarium

Foldseek 3Di:
DDPLDAAALQPDDLVRQCPFPPGHSVLSVQSVVPPPDPFLCVSVVTPPDDPVSSVRNVVRHDHDDPPDPPPDDDDDDDDDDDDDDDDDDDDDDDDDDDDDDDDDDDDDDDDDDDDDDDDDDDDDDDDDDDDDDDDDDDDDDDDDDDDDDDDPDDDDDQDPVNVVVVVVVVVVVVVVVVVVVVVVVCCVVVVDPPPPDPVNVVVVVVVVVVVVVVVVVVVVVVVVVVVVVVVVVVVVVVVVVVVVVVVVVVVVVVVVVVVVVVVVVVVVVVVVVVVVVVVVVVVPDPDDDDDDDDDDDDDDDDDDDDDDDDD

Mean predicted aligned error: 24.19 Å

Secondary structure (DSSP, 8-state):
----PPEETTT--HHHHHTSTT--HHHHHHHHHTPSPSSGGGGGGSTT--HHHHHHHGGGEE-------------------------------------------------------------------------------------PPPPPP------HHHHHHHHHHHHHHHHHHHHHHHHHHHHHHTT------HHHHHHHHHHHHHHHHHHHHHHHHHHHHHHHHHHHHHHHHHHHHHHHHHHHHHHHHHHHHHHHHHHHHHHHHHHHHHHHHHHHHHHTS--PPPPP----------PPPPP----